Protein AF-A0A389LSQ0-F1 (afdb_monomer)

Structure (mmCIF, N/CA/C/O backbone):
data_AF-A0A389LSQ0-F1
#
_entry.id   AF-A0A389LSQ0-F1
#
loop_
_atom_site.group_PDB
_atom_site.id
_atom_site.type_symbol
_atom_site.label_atom_id
_atom_site.label_alt_id
_atom_site.label_comp_id
_atom_site.label_asym_id
_atom_site.label_entity_id
_atom_site.label_seq_id
_atom_site.pdbx_PDB_ins_code
_atom_site.Cartn_x
_atom_site.Cartn_y
_atom_site.Cartn_z
_atom_site.occupancy
_atom_site.B_iso_or_equiv
_atom_site.auth_seq_id
_atom_site.auth_comp_id
_atom_site.auth_asym_id
_atom_site.auth_atom_id
_atom_site.pdbx_PDB_model_num
ATOM 1 N N . MET A 1 1 ? 32.228 23.807 51.023 1.00 33.72 1 MET A N 1
ATOM 2 C CA . MET A 1 1 ? 32.797 23.305 49.756 1.00 33.72 1 MET A CA 1
ATOM 3 C C . MET A 1 1 ? 31.631 22.980 48.826 1.00 33.72 1 MET A C 1
ATOM 5 O O . MET A 1 1 ? 30.810 22.148 49.188 1.00 33.72 1 MET A O 1
ATOM 9 N N . GLN A 1 2 ? 31.479 23.729 47.725 1.00 37.88 2 GLN A N 1
ATOM 10 C CA . GLN A 1 2 ? 30.520 23.450 46.636 1.00 37.88 2 GLN A CA 1
ATOM 11 C C . GLN A 1 2 ? 30.725 22.005 46.122 1.00 37.88 2 GLN A C 1
ATOM 13 O O . GLN A 1 2 ? 31.817 21.468 46.274 1.00 37.88 2 GLN A O 1
ATOM 18 N N . ILE A 1 3 ? 29.740 21.329 45.519 1.00 24.58 3 ILE A N 1
ATOM 19 C CA . ILE A 1 3 ? 29.579 21.312 44.051 1.00 24.58 3 ILE A CA 1
ATOM 20 C C . ILE A 1 3 ? 28.298 20.528 43.652 1.00 24.58 3 ILE A C 1
ATOM 22 O O . ILE A 1 3 ? 28.075 19.404 44.082 1.00 24.58 3 ILE A O 1
ATOM 26 N N . CYS A 1 4 ? 27.511 21.172 42.777 1.00 23.50 4 CYS A N 1
ATOM 27 C CA . CYS A 1 4 ? 26.591 20.673 41.734 1.00 23.50 4 CYS A CA 1
ATOM 28 C C . CYS A 1 4 ? 25.349 19.808 42.058 1.00 23.50 4 CYS A C 1
ATOM 30 O O . CYS A 1 4 ? 25.384 18.582 42.057 1.00 23.50 4 CYS A O 1
ATOM 32 N N . LYS A 1 5 ? 24.179 20.470 42.056 1.00 27.17 5 LYS A N 1
ATOM 33 C CA . LYS A 1 5 ? 22.909 19.901 41.572 1.00 27.17 5 LYS A CA 1
ATOM 34 C C . LYS A 1 5 ? 22.886 19.976 40.036 1.00 27.17 5 LYS A C 1
ATOM 36 O O . LYS A 1 5 ? 22.750 21.070 39.490 1.00 27.17 5 LYS A O 1
ATOM 41 N N . LYS A 1 6 ? 22.980 18.842 39.333 1.00 25.92 6 LYS A N 1
ATOM 42 C CA . LYS A 1 6 ? 22.608 18.736 37.909 1.00 25.92 6 LYS A CA 1
ATOM 43 C C . LYS A 1 6 ? 21.196 18.157 37.809 1.00 25.92 6 LYS A C 1
ATOM 45 O O . LYS A 1 6 ? 20.955 17.027 38.217 1.00 25.92 6 LYS A O 1
ATOM 50 N N . LYS A 1 7 ? 20.274 18.962 37.273 1.00 27.95 7 LYS A N 1
ATOM 51 C CA . LYS A 1 7 ? 18.949 18.539 36.802 1.00 27.95 7 LYS A CA 1
ATOM 52 C C . LYS A 1 7 ? 19.129 17.515 35.678 1.00 27.95 7 LYS A C 1
ATOM 54 O O . LYS A 1 7 ? 19.775 17.829 34.681 1.00 27.95 7 LYS A O 1
ATOM 59 N N . ILE A 1 8 ? 18.519 16.344 35.819 1.00 23.67 8 ILE A N 1
ATOM 60 C CA . ILE A 1 8 ? 18.243 15.425 34.713 1.00 23.67 8 ILE A CA 1
ATOM 61 C C . ILE A 1 8 ? 16.721 15.371 34.592 1.00 23.67 8 ILE A C 1
ATOM 63 O O . ILE A 1 8 ? 16.033 14.950 35.518 1.00 23.67 8 ILE A O 1
ATOM 67 N N . TYR A 1 9 ? 16.201 15.874 33.474 1.00 24.14 9 TYR A N 1
ATOM 68 C CA . TYR A 1 9 ? 14.801 15.724 33.098 1.00 24.14 9 TYR A CA 1
ATOM 69 C C . TYR A 1 9 ? 14.593 14.289 32.603 1.00 24.14 9 TYR A C 1
ATOM 71 O O . TYR A 1 9 ? 14.977 13.969 31.482 1.00 24.14 9 TYR A O 1
ATOM 79 N N . PHE A 1 10 ? 13.980 13.435 33.422 1.00 23.48 10 PHE A N 1
ATOM 80 C CA . PHE A 1 10 ? 13.300 12.236 32.937 1.00 23.48 10 PHE A CA 1
ATOM 81 C C . PHE A 1 10 ? 11.816 12.575 32.802 1.00 23.48 10 PHE A C 1
ATOM 83 O O . PHE A 1 10 ? 11.125 12.805 33.793 1.00 23.48 10 PHE A O 1
ATOM 90 N N . ARG A 1 11 ? 11.332 12.658 31.561 1.00 27.89 11 ARG A N 1
ATOM 91 C CA . ARG A 1 11 ? 9.905 12.764 31.253 1.00 27.89 11 ARG A CA 1
ATOM 92 C C . ARG A 1 11 ? 9.307 11.370 31.459 1.00 27.89 11 ARG A C 1
ATOM 94 O O . ARG A 1 11 ? 9.306 10.557 30.546 1.00 27.89 11 ARG A O 1
ATOM 101 N N . MET A 1 12 ? 8.917 11.083 32.700 1.00 26.41 12 MET A N 1
ATOM 102 C CA . MET A 1 12 ? 8.222 9.854 33.081 1.00 26.41 12 MET A CA 1
ATOM 103 C C . MET A 1 12 ? 6.843 9.823 32.416 1.00 26.41 12 MET A C 1
ATOM 105 O O . MET A 1 12 ? 6.054 10.753 32.592 1.00 26.41 12 MET A O 1
ATOM 109 N N . SER A 1 13 ? 6.561 8.766 31.652 1.00 32.19 13 SER A N 1
ATOM 110 C CA . SER A 1 13 ? 5.203 8.415 31.239 1.00 32.19 13 SER A CA 1
ATOM 111 C C . SER A 1 13 ? 4.380 8.103 32.494 1.00 32.19 13 SER A C 1
ATOM 113 O O . SER A 1 13 ? 4.819 7.409 33.414 1.00 32.19 13 SER A O 1
ATOM 115 N N . SER A 1 14 ? 3.196 8.698 32.581 1.00 34.75 14 SER A N 1
ATOM 116 C CA . SER A 1 14 ? 2.427 8.872 33.814 1.00 34.75 14 SER A CA 1
ATOM 117 C C . SER A 1 14 ? 1.651 7.632 34.283 1.00 34.75 14 SER A C 1
ATOM 119 O O . SER A 1 14 ? 0.604 7.788 34.906 1.00 34.75 14 SER A O 1
ATOM 121 N N . ILE A 1 15 ? 2.112 6.409 34.000 1.00 37.12 15 ILE A N 1
ATOM 122 C CA . ILE A 1 15 ? 1.333 5.186 34.297 1.00 37.12 15 ILE A CA 1
ATOM 123 C C . ILE A 1 15 ? 1.984 4.294 35.366 1.00 37.12 15 ILE A C 1
ATOM 125 O O . ILE A 1 15 ? 1.279 3.594 36.087 1.00 37.12 15 ILE A O 1
ATOM 129 N N . PHE A 1 16 ? 3.283 4.434 35.653 1.00 32.25 16 PHE A N 1
ATOM 130 C CA . PHE A 1 16 ? 3.886 3.731 36.801 1.00 32.25 16 PHE A CA 1
ATOM 131 C C . PHE A 1 16 ? 3.479 4.295 38.177 1.00 32.25 16 PHE A C 1
ATOM 133 O O . PHE A 1 16 ? 3.740 3.668 39.201 1.00 32.25 16 PHE A O 1
ATOM 140 N N . GLN A 1 17 ? 2.818 5.458 38.228 1.00 28.89 17 GLN A N 1
ATOM 141 C CA . GLN A 1 17 ? 2.427 6.114 39.484 1.00 28.89 17 GLN A CA 1
ATOM 142 C C . GLN A 1 17 ? 1.001 5.808 39.967 1.00 28.89 17 GLN A C 1
ATOM 144 O O . GLN A 1 17 ? 0.657 6.215 41.072 1.00 28.89 17 GLN A O 1
ATOM 149 N N . LYS A 1 18 ? 0.192 5.052 39.212 1.00 31.44 18 LYS A N 1
ATOM 150 C CA . LYS A 1 18 ? -1.142 4.595 39.660 1.00 31.44 18 LYS A CA 1
ATOM 151 C C . LYS A 1 18 ? -1.171 3.149 40.174 1.00 31.44 18 LYS A C 1
ATOM 153 O O . LYS A 1 18 ? -2.238 2.610 40.430 1.00 31.44 18 LYS A O 1
ATOM 158 N N . VAL A 1 19 ? -0.002 2.540 40.384 1.00 32.59 19 VAL A N 1
ATOM 159 C CA . VAL A 1 19 ? 0.138 1.198 40.988 1.00 32.59 19 VAL A CA 1
ATOM 160 C C . VAL A 1 19 ? 0.153 1.250 42.527 1.00 32.59 19 VAL A C 1
ATOM 162 O O . VAL A 1 19 ? 0.162 0.225 43.199 1.00 32.59 19 VAL A O 1
ATOM 165 N N . VAL A 1 20 ? 0.109 2.438 43.133 1.00 28.00 20 VAL A N 1
ATOM 166 C CA . VAL A 1 20 ? 0.084 2.591 44.592 1.00 28.00 20 VAL A CA 1
ATOM 167 C C . VAL A 1 20 ? -1.209 3.301 44.976 1.00 28.00 20 VAL A C 1
ATOM 169 O O . VAL A 1 20 ? -1.526 4.337 44.406 1.00 28.00 20 VAL A O 1
ATOM 172 N N . ILE A 1 21 ? -1.905 2.765 45.982 1.00 28.61 21 ILE A N 1
ATOM 173 C CA . ILE A 1 21 ? -3.195 3.209 46.548 1.00 28.61 21 ILE A CA 1
ATOM 174 C C . ILE A 1 21 ? -4.428 2.503 45.945 1.00 28.61 21 ILE A C 1
ATOM 176 O O . ILE A 1 21 ? -5.360 3.141 45.483 1.00 28.61 21 ILE A O 1
ATOM 180 N N . VAL A 1 22 ? -4.484 1.173 46.060 1.00 28.92 22 VAL A N 1
ATOM 181 C CA . VAL A 1 22 ? -5.610 0.489 46.730 1.00 28.92 22 VAL A CA 1
ATOM 182 C C . VAL A 1 22 ? -4.992 -0.637 47.564 1.00 28.92 22 VAL A C 1
ATOM 184 O O . VAL A 1 22 ? -4.065 -1.310 47.124 1.00 28.92 22 VAL A O 1
ATOM 187 N N . GLY A 1 23 ? -5.399 -0.733 48.827 1.00 25.33 23 GLY A N 1
ATOM 188 C CA . GLY A 1 23 ? -4.668 -1.424 49.883 1.00 25.33 23 GLY A CA 1
ATOM 189 C C . GLY A 1 23 ? -4.414 -2.921 49.678 1.00 25.33 23 GLY A C 1
ATOM 190 O O . GLY A 1 23 ? -5.271 -3.671 49.227 1.00 25.33 23 GLY A O 1
ATOM 191 N N . SER A 1 24 ? -3.250 -3.316 50.198 1.00 28.22 24 SER A N 1
ATOM 192 C CA . SER A 1 24 ? -2.958 -4.607 50.824 1.00 28.22 24 SER A CA 1
ATOM 193 C C . SER A 1 24 ? -2.664 -5.817 49.919 1.00 28.22 24 SER A C 1
ATOM 195 O O . SER A 1 24 ? -3.554 -6.562 49.533 1.00 28.22 24 SER A O 1
ATOM 197 N N . VAL A 1 25 ? -1.355 -6.111 49.836 1.00 26.28 25 VAL A N 1
ATOM 198 C CA . VAL A 1 25 ? -0.761 -7.455 50.031 1.00 26.28 25 VAL A CA 1
ATOM 199 C C . VAL A 1 25 ? -0.596 -8.352 48.776 1.00 26.28 25 VAL A C 1
ATOM 201 O O . VAL A 1 25 ? -1.487 -9.089 48.380 1.00 26.28 25 VAL A O 1
ATOM 204 N N . ILE A 1 26 ? 0.667 -8.357 48.303 1.00 27.48 26 ILE A N 1
ATOM 205 C CA . ILE A 1 26 ? 1.518 -9.489 47.846 1.00 27.48 26 ILE A CA 1
ATOM 206 C C . ILE A 1 26 ? 1.922 -9.580 46.357 1.00 27.48 26 ILE A C 1
ATOM 208 O O . ILE A 1 26 ? 1.175 -9.999 45.486 1.00 27.48 26 ILE A O 1
ATOM 212 N N . LEU A 1 27 ? 3.210 -9.243 46.182 1.00 24.25 27 LEU A N 1
ATOM 213 C CA . LEU A 1 27 ? 4.279 -9.795 45.337 1.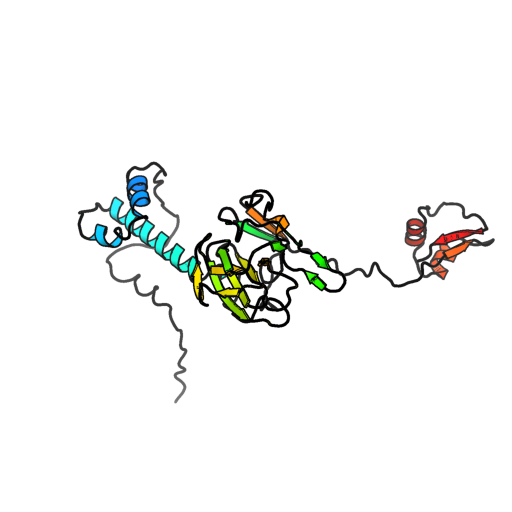00 24.25 27 LEU A CA 1
ATOM 214 C C . LEU A 1 27 ? 4.021 -10.157 43.865 1.00 24.25 27 LEU A C 1
ATOM 216 O O . LEU A 1 27 ? 3.441 -11.182 43.522 1.00 24.25 27 LEU A O 1
ATOM 220 N N . PHE A 1 28 ? 4.753 -9.427 43.019 1.00 30.70 28 PHE A N 1
ATOM 221 C CA . PHE A 1 28 ? 5.433 -9.970 41.846 1.00 30.70 28 PHE A CA 1
ATOM 222 C C . PHE A 1 28 ? 6.255 -11.218 42.217 1.00 30.70 28 PHE A C 1
ATOM 224 O O . PHE A 1 28 ? 7.347 -11.095 42.770 1.00 30.70 28 PHE A O 1
ATOM 231 N N . GLN A 1 29 ? 5.762 -12.404 41.868 1.00 25.78 29 GLN A N 1
ATOM 232 C CA . GLN A 1 29 ? 6.584 -13.541 41.449 1.00 25.78 29 GLN A CA 1
ATOM 233 C C . GLN A 1 29 ? 5.698 -14.618 40.806 1.00 25.78 29 GLN A C 1
ATOM 235 O O . GLN A 1 29 ? 4.803 -15.157 41.443 1.00 25.78 29 GLN A O 1
ATOM 240 N N . SER A 1 30 ? 6.043 -14.974 39.564 1.00 26.08 30 SER A N 1
ATOM 241 C CA . SER A 1 30 ? 5.730 -16.233 38.867 1.00 26.08 30 SER A CA 1
ATOM 242 C C . SER A 1 30 ? 4.269 -16.564 38.501 1.00 26.08 30 SER A C 1
ATOM 244 O O . SER A 1 30 ? 3.394 -16.643 39.348 1.00 26.08 30 SER A O 1
ATOM 246 N N . LEU A 1 31 ? 4.097 -16.911 37.217 1.00 23.83 31 LEU A N 1
ATOM 247 C CA . LEU A 1 31 ? 2.954 -17.590 36.592 1.00 23.83 31 LEU A CA 1
ATOM 248 C C . LEU A 1 31 ? 1.648 -16.791 36.472 1.00 23.83 31 LEU A C 1
ATOM 250 O O . LEU A 1 31 ? 0.871 -16.628 37.404 1.00 23.83 31 LEU A O 1
ATOM 254 N N . VAL A 1 32 ? 1.384 -16.401 35.226 1.00 27.88 32 VAL A N 1
ATOM 255 C CA . VAL A 1 32 ? 0.061 -16.209 34.631 1.00 27.88 32 VAL A CA 1
ATOM 256 C C . VAL A 1 32 ? -0.935 -17.231 35.206 1.00 27.88 32 VAL A C 1
ATOM 258 O O . VAL A 1 32 ? -0.930 -18.395 34.813 1.00 27.88 32 VAL A O 1
ATOM 261 N N . TYR A 1 33 ? -1.797 -16.803 36.129 1.00 27.72 33 TYR A N 1
ATOM 262 C CA . TYR A 1 33 ? -3.049 -17.494 36.434 1.00 27.72 33 TYR A CA 1
ATOM 263 C C . TYR A 1 33 ? -4.156 -16.756 35.686 1.00 27.72 33 TYR A C 1
ATOM 265 O O . TYR A 1 33 ? -4.899 -15.962 36.253 1.00 27.72 33 TYR A O 1
ATOM 273 N N . ILE A 1 34 ? -4.220 -16.990 34.375 1.00 28.12 34 ILE A N 1
ATOM 274 C CA . ILE A 1 34 ? -5.457 -16.793 33.625 1.00 28.12 34 ILE A CA 1
ATOM 275 C C . ILE A 1 34 ? -6.313 -18.001 34.015 1.00 28.12 34 ILE A C 1
ATOM 277 O O . ILE A 1 34 ? -5.965 -19.119 33.615 1.00 28.12 34 ILE A O 1
ATOM 281 N N . PRO A 1 35 ? -7.378 -17.862 34.831 1.00 28.08 35 PRO A N 1
ATOM 282 C CA . PRO A 1 35 ? -8.344 -18.940 34.914 1.00 28.08 35 PRO A CA 1
ATOM 283 C C . PRO A 1 35 ? -8.821 -19.173 33.483 1.00 28.08 35 PRO A C 1
ATOM 285 O O . PRO A 1 35 ? -9.114 -18.227 32.759 1.00 28.08 35 PRO A O 1
ATOM 288 N N . THR A 1 36 ? -8.808 -20.428 33.055 1.00 33.94 36 THR A N 1
ATOM 289 C CA . THR A 1 36 ? -9.242 -20.870 31.730 1.00 33.94 36 THR A CA 1
ATOM 290 C C . THR A 1 36 ? -10.736 -20.582 31.589 1.00 33.94 36 THR A C 1
ATOM 292 O O . THR A 1 36 ? -11.580 -21.456 31.778 1.00 33.94 36 THR A O 1
ATOM 295 N N . ILE A 1 37 ? -11.078 -19.328 31.303 1.00 37.22 37 ILE A N 1
ATOM 296 C CA . ILE A 1 37 ? -12.411 -18.940 30.875 1.00 37.22 37 ILE A CA 1
ATOM 297 C C . ILE A 1 37 ? -12.512 -19.466 29.448 1.00 37.22 37 ILE A C 1
ATOM 299 O O . ILE A 1 37 ? -11.772 -19.060 28.553 1.00 37.22 37 ILE A O 1
ATOM 303 N N . LYS A 1 38 ? -13.344 -20.489 29.262 1.00 32.91 38 LYS A N 1
ATOM 304 C CA . LYS A 1 38 ? -13.580 -21.075 27.942 1.00 32.91 38 LYS A CA 1
ATOM 305 C C . LYS A 1 38 ? -14.207 -19.995 27.060 1.00 32.91 38 LYS A C 1
ATOM 307 O O . LYS A 1 38 ? -15.062 -19.258 27.532 1.00 32.91 38 LYS A O 1
ATOM 312 N N . ALA A 1 39 ? -13.847 -19.952 25.778 1.00 38.16 39 ALA A N 1
ATOM 313 C CA . ALA A 1 39 ? -14.406 -18.995 24.814 1.00 38.16 39 ALA A CA 1
ATOM 314 C C . ALA A 1 39 ? -15.953 -19.006 24.744 1.00 38.16 39 ALA A C 1
ATOM 316 O O . ALA A 1 39 ? -16.551 -18.017 24.345 1.00 38.16 39 ALA A O 1
ATOM 317 N N . ASN A 1 40 ? -16.592 -20.098 25.187 1.00 37.88 40 ASN A N 1
ATOM 318 C CA . ASN A 1 40 ? -18.048 -20.270 25.236 1.00 37.88 40 ASN A CA 1
ATOM 319 C C . ASN A 1 40 ? -18.654 -20.004 26.631 1.00 37.88 40 ASN A C 1
ATOM 321 O O . ASN A 1 40 ? -19.721 -20.532 26.946 1.00 37.88 40 ASN A O 1
ATOM 325 N N . ASP A 1 41 ? -17.958 -19.284 27.513 1.00 42.66 41 ASP A N 1
ATOM 326 C CA . ASP A 1 41 ? -18.542 -18.840 28.779 1.00 42.66 41 ASP A CA 1
ATOM 327 C C . ASP A 1 41 ? -19.610 -17.763 28.488 1.00 42.66 41 ASP A C 1
ATOM 329 O O . ASP A 1 41 ? -19.299 -16.781 27.805 1.00 42.66 41 ASP A O 1
ATOM 333 N N . PRO A 1 42 ? -20.852 -17.906 28.992 1.00 42.94 42 PRO A N 1
ATOM 334 C CA . PRO A 1 42 ? -21.927 -16.938 28.769 1.00 42.94 42 PRO A CA 1
ATOM 335 C C . PRO A 1 42 ? -21.547 -15.498 29.126 1.00 42.94 42 PRO A C 1
ATOM 337 O O . PRO A 1 42 ? -22.102 -14.561 28.557 1.00 42.94 42 PRO A O 1
ATOM 340 N N . VAL A 1 43 ? -20.600 -15.310 30.052 1.00 41.19 43 VAL A N 1
ATOM 341 C CA . VAL A 1 43 ? -20.087 -13.988 30.432 1.00 41.19 43 VAL A CA 1
ATOM 342 C C . VAL A 1 43 ? -19.209 -13.397 29.325 1.00 41.19 43 VAL A C 1
ATOM 344 O O . VAL A 1 43 ? -19.360 -12.225 28.996 1.00 41.19 43 VAL A O 1
ATOM 347 N N . VAL A 1 44 ? -18.349 -14.197 28.687 1.00 41.16 44 VAL A N 1
ATOM 348 C CA . VAL A 1 44 ? -17.524 -13.755 27.545 1.00 41.16 44 VAL A CA 1
ATOM 349 C C . VAL A 1 44 ? -18.410 -13.428 26.346 1.00 41.16 44 VAL A C 1
ATOM 351 O O . VAL A 1 44 ? -18.201 -12.413 25.687 1.00 41.16 44 VAL A O 1
ATOM 354 N N . GLU A 1 45 ? -19.449 -14.226 26.099 1.00 41.66 45 GLU A N 1
ATOM 355 C CA . GLU A 1 45 ? -20.408 -13.990 25.013 1.00 41.66 45 GLU A CA 1
ATOM 356 C C . GLU A 1 45 ? -21.282 -12.742 25.256 1.00 41.66 45 GLU A C 1
ATOM 358 O O . GLU A 1 45 ? -21.650 -12.039 24.314 1.00 41.66 45 GLU A O 1
ATOM 363 N N . GLN A 1 46 ? -21.590 -12.423 26.519 1.00 41.09 46 GLN A N 1
ATOM 364 C CA . GLN A 1 46 ? -22.289 -11.188 26.882 1.00 41.09 46 GLN A CA 1
ATOM 365 C C . GLN A 1 46 ? -21.395 -9.955 26.751 1.00 41.09 46 GLN A C 1
ATOM 367 O O . GLN A 1 46 ? -21.872 -8.939 26.251 1.00 41.09 46 GLN A O 1
ATOM 372 N N . VAL A 1 47 ? -20.119 -10.029 27.142 1.00 40.19 47 VAL A N 1
ATOM 373 C CA . VAL A 1 47 ? -19.215 -8.870 27.066 1.00 40.19 47 VAL A CA 1
ATOM 374 C C . VAL A 1 47 ? -18.712 -8.609 25.639 1.00 40.19 47 VAL A C 1
ATOM 376 O O . VAL A 1 47 ? -18.686 -7.460 25.215 1.00 40.19 47 VAL A O 1
ATOM 379 N N . THR A 1 48 ? -18.444 -9.642 24.836 1.00 40.53 48 THR A N 1
ATOM 380 C CA . THR A 1 48 ? -18.098 -9.483 23.401 1.00 40.53 48 THR A CA 1
ATOM 381 C C . THR A 1 48 ? -19.260 -8.938 22.563 1.00 40.53 48 THR A C 1
ATOM 383 O O . THR A 1 48 ? -19.055 -8.202 21.600 1.00 40.53 48 THR A O 1
ATOM 386 N N . LYS A 1 49 ? -20.517 -9.215 22.944 1.00 39.41 49 LYS A N 1
ATOM 387 C CA . LYS A 1 49 ? -21.690 -8.541 22.353 1.00 39.41 49 LYS A CA 1
ATOM 388 C C . LYS A 1 49 ? -21.764 -7.048 22.689 1.00 39.41 49 LYS A C 1
ATOM 390 O O . LYS A 1 49 ? -22.431 -6.318 21.959 1.00 39.41 49 LYS A O 1
ATOM 395 N N . LEU A 1 50 ? -21.120 -6.610 23.771 1.00 39.50 50 LEU A N 1
ATOM 396 C CA . LEU A 1 50 ? -21.158 -5.235 24.275 1.00 39.50 50 LEU A CA 1
ATOM 397 C C . LEU A 1 50 ? -20.023 -4.352 23.728 1.00 39.50 50 LEU A C 1
ATOM 399 O O . LEU A 1 50 ? -20.163 -3.138 23.782 1.00 39.50 50 LEU A O 1
ATOM 403 N N . GLU A 1 51 ? -18.972 -4.919 23.121 1.00 39.00 51 GLU A N 1
ATOM 404 C CA . GLU A 1 51 ? -17.895 -4.168 22.435 1.00 39.00 51 GLU A CA 1
ATOM 405 C C . GLU A 1 51 ? -18.384 -3.301 21.260 1.00 39.00 51 GLU A C 1
ATOM 407 O O . GLU A 1 51 ? -17.675 -2.403 20.818 1.00 39.00 51 GLU A O 1
ATOM 412 N N . LYS A 1 52 ? -19.596 -3.541 20.741 1.00 39.97 52 LYS A N 1
ATOM 413 C CA . LYS A 1 52 ? -20.151 -2.777 19.610 1.00 39.97 52 LYS A CA 1
ATOM 414 C C . LYS A 1 52 ? -20.897 -1.501 19.996 1.00 39.97 52 LYS A C 1
ATOM 416 O O . LYS A 1 52 ? -21.228 -0.729 19.102 1.00 39.97 52 LYS A O 1
ATOM 421 N N . ASP A 1 53 ? -21.149 -1.275 21.280 1.00 37.06 53 ASP A N 1
ATOM 422 C CA . ASP A 1 53 ? -21.836 -0.085 21.775 1.00 37.06 53 ASP A CA 1
ATOM 423 C C . ASP A 1 53 ? -20.922 0.627 22.786 1.00 37.06 53 ASP A C 1
ATOM 425 O O . ASP A 1 53 ? -20.433 0.001 23.724 1.00 37.06 53 ASP A O 1
ATOM 429 N N . ASP A 1 54 ? -20.788 1.954 22.691 1.00 43.38 54 ASP A N 1
ATOM 430 C CA . ASP A 1 54 ? -20.098 2.855 23.646 1.00 43.38 54 ASP A CA 1
ATOM 431 C C . ASP A 1 54 ? -20.586 2.755 25.123 1.00 43.38 54 ASP A C 1
ATOM 433 O O . ASP A 1 54 ? -20.179 3.521 25.999 1.00 43.38 54 ASP A O 1
ATOM 437 N N . LYS A 1 55 ? -21.462 1.793 25.432 1.00 39.94 55 LYS A N 1
ATOM 438 C CA . LYS A 1 55 ? -22.155 1.560 26.705 1.00 39.94 55 LYS A CA 1
ATOM 439 C C . LYS A 1 55 ? -21.319 0.867 27.777 1.00 39.94 55 LYS A C 1
ATOM 441 O O . LYS A 1 55 ? -21.736 0.866 28.932 1.00 39.94 55 LYS A O 1
ATOM 446 N N . VAL A 1 56 ? -20.153 0.294 27.460 1.00 43.66 56 VAL A N 1
ATOM 447 C CA . VAL A 1 56 ? -19.312 -0.391 28.470 1.00 43.66 56 VAL A CA 1
ATOM 448 C C . VAL A 1 56 ? -18.882 0.573 29.586 1.00 43.66 56 VAL A C 1
ATOM 450 O O . VAL A 1 56 ? -18.880 0.201 30.759 1.00 43.66 56 VAL A O 1
ATOM 453 N N . LYS A 1 57 ? -18.619 1.845 29.249 1.00 43.06 57 LYS A N 1
ATOM 454 C CA . LYS A 1 57 ? -18.290 2.895 30.232 1.00 43.06 57 LYS A CA 1
ATOM 455 C C . LYS A 1 57 ? -19.464 3.233 31.160 1.00 43.06 57 LYS A C 1
ATOM 457 O O . LYS A 1 57 ? -19.241 3.582 32.315 1.00 43.06 57 LYS A O 1
ATOM 462 N N . GLU A 1 58 ? -20.698 3.103 30.678 1.00 39.75 58 GLU A N 1
ATOM 463 C CA . GLU A 1 58 ? -21.925 3.387 31.436 1.00 39.75 58 GLU A CA 1
ATOM 464 C C . GLU A 1 58 ? -22.390 2.165 32.259 1.00 39.75 58 GLU A C 1
ATOM 466 O O . GLU A 1 58 ? -22.966 2.311 33.335 1.00 39.75 58 GLU A O 1
ATOM 471 N N . PHE A 1 59 ? -22.047 0.948 31.821 1.00 45.16 59 PHE A N 1
ATOM 472 C CA . PHE A 1 59 ? -22.386 -0.317 32.487 1.00 45.16 59 PHE A CA 1
ATOM 473 C C . PHE A 1 59 ? -21.781 -0.456 33.897 1.00 45.16 59 PHE A C 1
ATOM 475 O O . PHE A 1 59 ? -22.382 -1.090 34.765 1.00 45.16 59 PHE A O 1
ATOM 482 N N . TYR A 1 60 ? -20.631 0.183 34.153 1.00 46.84 60 TYR A N 1
ATOM 483 C CA . TYR A 1 60 ? -20.005 0.252 35.483 1.00 46.84 60 TYR A CA 1
ATOM 484 C C . TYR A 1 60 ? -20.895 0.920 36.544 1.00 46.84 60 TYR A C 1
ATOM 486 O O . TYR A 1 60 ? -20.668 0.718 37.736 1.00 46.84 60 TYR A O 1
ATOM 494 N N . VAL A 1 61 ? -21.886 1.722 36.136 1.00 44.41 61 VAL A N 1
ATOM 495 C CA . VAL A 1 61 ? -22.658 2.570 37.054 1.00 44.41 61 VAL A CA 1
ATOM 496 C C . VAL A 1 61 ? -23.912 1.864 37.596 1.00 44.41 61 VAL A C 1
ATOM 498 O O . VAL A 1 61 ? -24.369 2.228 38.675 1.00 44.41 61 VAL A O 1
ATOM 501 N N . ASP A 1 62 ? -24.432 0.823 36.929 1.00 45.47 62 ASP A N 1
ATOM 502 C CA . ASP A 1 62 ? -25.823 0.372 37.157 1.00 45.47 62 ASP A CA 1
ATOM 503 C C . ASP A 1 62 ? -25.998 -1.090 37.638 1.00 45.47 62 ASP A C 1
ATOM 505 O O . ASP A 1 62 ? -27.119 -1.546 37.870 1.00 45.47 62 ASP A O 1
ATOM 509 N N . LYS A 1 63 ? -24.917 -1.861 37.849 1.00 53.75 63 LYS A N 1
ATOM 510 C CA . LYS A 1 63 ? -25.016 -3.229 38.406 1.00 53.75 63 LYS A CA 1
ATOM 511 C C . LYS A 1 63 ? -23.990 -3.545 39.491 1.00 53.75 63 LYS A C 1
ATOM 513 O O . LYS A 1 63 ? -22.793 -3.330 39.335 1.00 53.75 63 LYS A O 1
ATOM 518 N N . HIS A 1 64 ? -24.473 -4.188 40.557 1.00 56.69 64 HIS A N 1
ATOM 519 C CA . HIS A 1 64 ? -23.662 -4.862 41.575 1.00 56.69 64 HIS A CA 1
ATOM 520 C C . HIS A 1 64 ? -22.973 -6.107 40.987 1.00 56.69 64 HIS A C 1
ATOM 522 O O . HIS A 1 64 ? -23.402 -7.237 41.219 1.00 56.69 64 HIS A O 1
ATOM 528 N N . LEU A 1 65 ? -21.921 -5.888 40.197 1.00 59.75 65 LEU A N 1
ATOM 529 C CA . LEU A 1 65 ? -21.043 -6.938 39.683 1.00 59.75 65 LEU A CA 1
ATOM 530 C C . LEU A 1 65 ? -20.348 -7.657 40.843 1.00 59.75 65 LEU A C 1
ATOM 532 O O . LEU A 1 65 ? -19.903 -7.039 41.815 1.00 59.75 65 LEU A O 1
ATOM 536 N N . ASN A 1 66 ? -20.238 -8.980 40.747 1.00 65.06 66 ASN A N 1
ATOM 537 C CA . ASN A 1 66 ? -19.471 -9.747 41.721 1.00 65.06 66 ASN A CA 1
ATOM 538 C C . ASN A 1 66 ? -17.959 -9.645 41.436 1.00 65.06 66 ASN A C 1
ATOM 540 O O . ASN A 1 66 ? -17.524 -9.254 40.354 1.00 65.06 66 ASN A O 1
ATOM 544 N N . LYS A 1 67 ? -17.125 -10.041 42.409 1.00 64.06 67 LYS A N 1
ATOM 545 C CA . LYS A 1 67 ? -15.659 -9.909 42.314 1.00 64.06 67 LYS A CA 1
ATOM 546 C C . LYS A 1 67 ? -15.054 -10.597 41.080 1.00 64.06 67 LYS A C 1
ATOM 548 O O . LYS A 1 67 ? -14.033 -10.134 40.589 1.00 64.06 67 LYS A O 1
ATOM 553 N N . LYS A 1 68 ? -15.643 -11.695 40.590 1.00 62.78 68 LYS A N 1
ATOM 554 C CA . LYS A 1 68 ? -15.140 -12.391 39.394 1.00 62.78 68 LYS A CA 1
ATOM 555 C C . LYS A 1 68 ? -15.482 -11.626 38.120 1.00 62.78 68 LYS A C 1
ATOM 557 O O . LYS A 1 68 ? -14.622 -11.494 37.263 1.00 62.78 68 LYS A O 1
ATOM 562 N N . GLU A 1 69 ? -16.703 -11.112 38.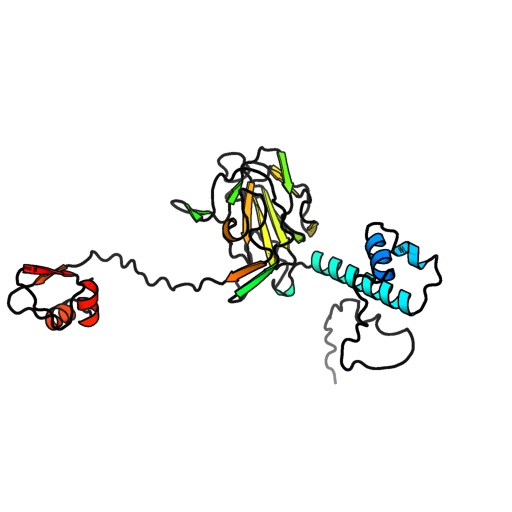019 1.00 64.31 69 GLU A N 1
ATOM 563 C CA . GLU A 1 69 ? -17.143 -10.321 36.866 1.00 64.31 69 GLU A CA 1
ATOM 564 C C . GLU A 1 69 ? -16.350 -9.017 36.755 1.00 64.31 69 GLU A C 1
ATOM 566 O O . GLU A 1 69 ? -15.910 -8.672 35.666 1.00 64.31 69 GLU A O 1
ATOM 571 N N . LEU A 1 70 ? -16.070 -8.354 37.883 1.00 64.88 70 LEU A N 1
ATOM 572 C CA . LEU A 1 70 ? -15.249 -7.141 37.905 1.00 64.88 70 LEU A CA 1
ATOM 573 C C . LEU A 1 70 ? -13.837 -7.386 37.345 1.00 64.88 70 LEU A C 1
ATOM 575 O O . LEU A 1 70 ? -13.358 -6.605 36.535 1.00 64.88 70 LEU A O 1
ATOM 579 N N . ILE A 1 71 ? -13.205 -8.510 37.707 1.00 68.50 71 ILE A N 1
ATOM 580 C CA . ILE A 1 71 ? -11.878 -8.883 37.183 1.00 68.50 71 ILE A CA 1
ATOM 581 C C . ILE A 1 71 ? -11.919 -9.090 35.664 1.00 68.50 71 ILE A C 1
ATOM 583 O O . ILE A 1 71 ? -10.976 -8.712 34.971 1.00 68.50 71 ILE A O 1
ATOM 587 N N . VAL A 1 72 ? -12.988 -9.696 35.139 1.00 71.69 72 VAL A N 1
ATOM 588 C CA . VAL A 1 72 ? -13.140 -9.923 33.693 1.00 71.69 72 VAL A CA 1
ATOM 589 C C . VAL A 1 72 ? -13.297 -8.597 32.956 1.00 71.69 72 VAL A C 1
ATOM 591 O O . VAL A 1 72 ? -12.617 -8.387 31.956 1.00 71.69 72 VAL A O 1
ATOM 594 N N . VAL A 1 73 ? -14.140 -7.695 33.462 1.00 68.31 73 VAL A N 1
ATOM 595 C CA . VAL A 1 73 ? -14.349 -6.379 32.843 1.00 68.31 73 VAL A CA 1
ATOM 596 C C . VAL A 1 73 ? -13.069 -5.541 32.893 1.00 68.31 73 VAL A C 1
ATOM 598 O O . VAL A 1 73 ? -12.673 -5.014 31.859 1.00 68.31 73 VAL A O 1
ATOM 601 N N . ASP A 1 74 ? -12.370 -5.497 34.032 1.00 72.19 74 ASP A N 1
ATOM 602 C CA . ASP A 1 74 ? -11.084 -4.793 34.151 1.00 72.19 74 ASP A CA 1
ATOM 603 C C . ASP A 1 74 ? -10.039 -5.365 33.177 1.00 72.19 74 ASP A C 1
ATOM 605 O O . ASP A 1 74 ? -9.287 -4.618 32.553 1.00 72.19 74 ASP A O 1
ATOM 609 N N . SER A 1 75 ? -10.011 -6.693 33.002 1.00 72.06 75 SER A N 1
ATOM 610 C CA . SER A 1 75 ? -9.100 -7.347 32.053 1.00 72.06 75 SER A CA 1
ATOM 611 C C . SER A 1 75 ? -9.422 -6.975 30.605 1.00 72.06 75 SER A C 1
ATOM 613 O O . SER A 1 75 ? -8.509 -6.749 29.818 1.00 72.06 75 SER A O 1
ATOM 615 N N . LEU A 1 76 ? -10.704 -6.895 30.245 1.00 74.50 76 LEU A N 1
ATOM 616 C CA . LEU A 1 76 ? -11.138 -6.513 28.899 1.00 74.50 76 LEU A CA 1
ATOM 617 C C . LEU A 1 76 ? -10.894 -5.030 28.620 1.00 74.50 76 LEU A C 1
ATOM 619 O O . LEU A 1 76 ? -10.431 -4.689 27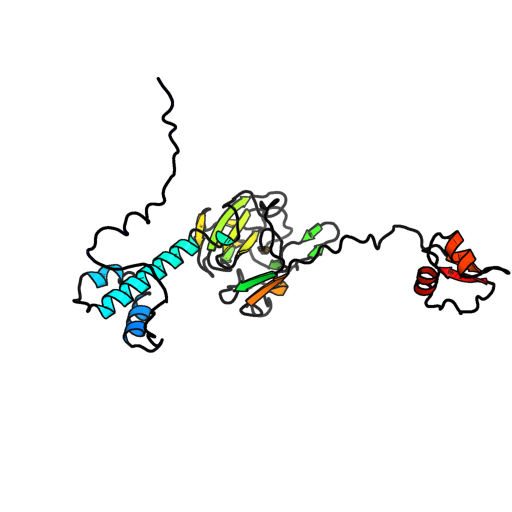.537 1.00 74.50 76 LEU A O 1
ATOM 623 N N . LEU A 1 77 ? -11.118 -4.163 29.609 1.00 76.00 77 LEU A N 1
ATOM 624 C CA . LEU A 1 77 ? -10.779 -2.746 29.509 1.00 76.00 77 LEU A CA 1
ATOM 625 C C . LEU A 1 77 ? -9.273 -2.566 29.282 1.00 76.00 77 LEU A C 1
ATOM 627 O O . LEU A 1 77 ? -8.869 -1.825 28.393 1.00 76.00 77 LEU A O 1
ATOM 631 N N . MET A 1 78 ? -8.450 -3.299 30.036 1.00 73.50 78 MET A N 1
ATOM 632 C CA . MET A 1 78 ? -6.999 -3.274 29.872 1.00 73.50 78 MET A CA 1
ATOM 633 C C . MET A 1 78 ? -6.571 -3.769 28.483 1.00 73.50 78 MET A C 1
ATOM 635 O O . MET A 1 78 ? -5.655 -3.206 27.895 1.00 73.50 78 MET A O 1
ATOM 639 N N . LEU A 1 79 ? -7.229 -4.795 27.935 1.00 77.88 79 LEU A N 1
ATOM 640 C CA . LEU A 1 79 ? -6.958 -5.271 26.574 1.00 77.88 79 LEU A CA 1
ATOM 641 C C . LEU A 1 79 ? -7.343 -4.234 25.510 1.00 77.88 79 LEU A C 1
ATOM 643 O O . LEU A 1 79 ? -6.560 -4.006 24.592 1.00 77.88 79 LEU A O 1
ATOM 647 N N . ALA A 1 80 ? -8.490 -3.569 25.660 1.00 73.50 80 ALA A N 1
ATOM 648 C CA . ALA A 1 80 ? -8.920 -2.512 24.748 1.00 73.50 80 ALA A CA 1
ATOM 649 C C . ALA A 1 80 ? -7.971 -1.299 24.781 1.00 73.50 80 ALA A C 1
ATOM 651 O O . ALA A 1 80 ? -7.612 -0.766 23.734 1.00 73.50 80 ALA A O 1
ATOM 652 N N . GLU A 1 81 ? -7.506 -0.898 25.971 1.00 77.62 81 GLU A N 1
ATOM 653 C CA . GLU A 1 81 ? -6.509 0.172 26.122 1.00 77.62 81 GLU A CA 1
ATOM 654 C C . GLU A 1 81 ? -5.180 -0.180 25.432 1.00 77.62 81 GLU A C 1
ATOM 656 O O . GLU A 1 81 ? -4.572 0.676 24.787 1.00 77.62 81 GLU A O 1
ATOM 661 N N . LEU A 1 82 ? -4.742 -1.441 25.525 1.00 78.62 82 LEU A N 1
ATOM 662 C CA . LEU A 1 82 ? -3.537 -1.917 24.839 1.00 78.62 82 LEU A CA 1
ATOM 663 C C . LEU A 1 82 ? -3.702 -1.906 23.313 1.00 78.62 82 LEU A C 1
ATOM 665 O O . LEU A 1 82 ? -2.775 -1.517 22.605 1.00 78.62 82 LEU A O 1
ATOM 669 N N . GLU A 1 83 ? -4.868 -2.300 22.799 1.00 77.62 83 GLU A N 1
ATOM 670 C CA . GLU A 1 83 ? -5.148 -2.277 21.359 1.00 77.62 83 GLU A CA 1
ATOM 671 C C . GLU A 1 83 ? -5.178 -0.841 20.803 1.00 77.62 83 GLU A C 1
ATOM 673 O O . GLU A 1 83 ? -4.608 -0.566 19.742 1.00 77.62 83 GLU A O 1
ATOM 678 N N . GLU A 1 84 ? -5.776 0.103 21.539 1.00 79.62 84 GLU A N 1
ATOM 679 C CA . GLU A 1 84 ? -5.721 1.528 21.193 1.00 79.62 84 GLU A CA 1
ATOM 680 C C . GLU A 1 84 ? -4.277 2.060 21.176 1.00 79.62 84 GLU A C 1
ATOM 682 O O . GLU A 1 84 ? -3.903 2.812 20.269 1.00 79.62 84 GLU A O 1
ATOM 687 N N . GLU A 1 85 ? -3.441 1.658 22.139 1.00 80.50 85 GLU A N 1
ATOM 688 C CA . GLU A 1 85 ? -2.032 2.059 22.195 1.00 80.50 85 GLU A CA 1
ATOM 689 C C . GLU A 1 85 ? -1.226 1.495 21.012 1.00 80.50 85 GLU A C 1
ATOM 691 O O . GLU A 1 85 ? -0.449 2.234 20.396 1.00 80.50 85 GLU A O 1
ATOM 696 N N . GLU A 1 86 ? -1.445 0.231 20.628 1.00 82.62 86 GLU A N 1
ATOM 697 C CA . GLU A 1 86 ? -0.795 -0.364 19.452 1.00 82.62 86 GLU A CA 1
ATOM 698 C C . GLU A 1 86 ? -1.129 0.393 18.160 1.00 82.62 86 GLU A C 1
ATOM 700 O O . GLU A 1 86 ? -0.247 0.614 17.330 1.00 82.62 86 GLU A O 1
ATOM 705 N N . LEU A 1 87 ? -2.377 0.841 17.994 1.00 82.12 87 LEU A N 1
ATOM 706 C CA . LEU A 1 87 ? -2.787 1.655 16.845 1.00 82.12 87 LEU A CA 1
ATOM 707 C C . LEU A 1 87 ? -2.170 3.057 16.862 1.00 82.12 87 LEU A C 1
ATOM 709 O O . LEU A 1 87 ? -1.918 3.644 15.805 1.00 82.12 87 LEU A O 1
ATOM 713 N N . LEU A 1 88 ? -1.916 3.608 18.050 1.00 83.50 88 LEU A N 1
ATOM 714 C CA . LEU A 1 88 ? -1.291 4.919 18.204 1.00 83.50 88 LEU A CA 1
ATOM 715 C C . LEU A 1 88 ? 0.220 4.878 17.909 1.00 83.50 88 LEU A C 1
ATOM 717 O O . LEU A 1 88 ? 0.779 5.871 17.416 1.00 83.50 88 LEU A O 1
ATOM 721 N N . PHE A 1 89 ? 0.849 3.724 18.159 1.00 84.06 89 PHE A N 1
ATOM 722 C CA . PHE A 1 89 ? 2.277 3.451 17.970 1.00 84.06 89 PHE A CA 1
ATOM 723 C C . PHE A 1 89 ? 2.523 2.156 17.167 1.00 84.06 89 PHE A C 1
ATOM 725 O O . PHE A 1 89 ? 3.170 1.222 17.653 1.00 84.06 89 PHE A O 1
ATOM 732 N N . PRO A 1 90 ? 2.066 2.090 15.901 1.00 85.00 90 PRO A N 1
ATOM 733 C CA . PRO A 1 90 ? 2.081 0.849 15.141 1.00 85.00 90 PRO A CA 1
ATOM 734 C C . PRO A 1 90 ? 3.513 0.380 14.885 1.00 85.00 90 PRO A C 1
ATOM 736 O O . PRO A 1 90 ? 4.339 1.115 14.322 1.00 85.00 90 PRO A O 1
ATOM 739 N N . ALA A 1 91 ? 3.787 -0.866 15.282 1.00 83.50 91 ALA A N 1
ATOM 740 C CA . ALA A 1 91 ? 5.070 -1.546 15.114 1.00 83.50 91 ALA A CA 1
ATOM 741 C C . ALA A 1 91 ? 6.287 -0.778 15.683 1.00 83.50 91 ALA A C 1
ATOM 743 O O . ALA A 1 91 ? 7.399 -0.883 15.157 1.00 83.50 91 ALA A O 1
ATOM 744 N N . ASP A 1 92 ? 6.110 -0.002 16.757 1.00 83.62 92 ASP A N 1
ATOM 745 C CA . ASP A 1 92 ? 7.192 0.778 17.387 1.00 83.62 92 ASP A CA 1
ATOM 746 C C . ASP A 1 92 ? 8.355 -0.100 17.897 1.00 83.62 92 ASP A C 1
ATOM 748 O O . ASP A 1 92 ? 9.514 0.303 17.915 1.00 83.62 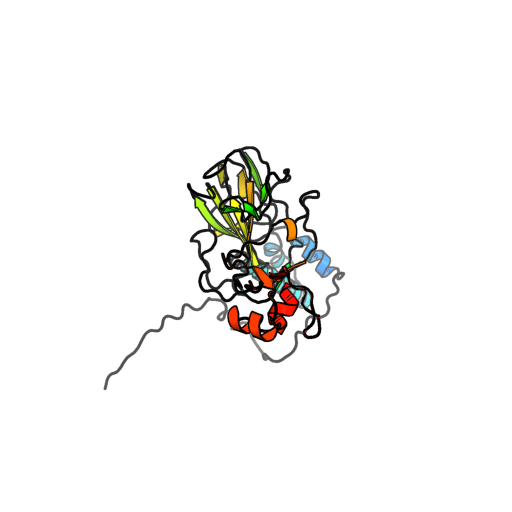92 ASP A O 1
ATOM 752 N N . ASN A 1 93 ? 8.082 -1.370 18.198 1.00 80.94 93 ASN A N 1
ATOM 753 C CA . ASN A 1 93 ? 9.103 -2.371 18.516 1.00 80.94 93 ASN A CA 1
ATOM 754 C C . ASN A 1 93 ? 10.047 -2.709 17.338 1.00 80.94 93 ASN A C 1
ATOM 756 O O . ASN A 1 93 ? 11.165 -3.175 17.563 1.00 80.94 93 ASN A O 1
ATOM 760 N N . ILE A 1 94 ? 9.610 -2.505 16.091 1.00 84.00 94 ILE A N 1
ATOM 761 C CA . ILE A 1 94 ? 10.372 -2.792 14.863 1.00 84.00 94 ILE A CA 1
ATOM 762 C C . ILE A 1 94 ? 10.996 -1.509 14.303 1.00 84.00 94 ILE A C 1
ATOM 764 O O . ILE A 1 94 ? 12.117 -1.518 13.780 1.00 84.00 94 ILE A O 1
ATOM 768 N N . TYR A 1 95 ? 10.271 -0.396 14.390 1.00 81.69 95 TYR A N 1
ATOM 769 C CA . TYR A 1 95 ? 10.686 0.891 13.848 1.00 81.69 95 TYR A CA 1
ATOM 770 C C . TYR A 1 95 ? 11.325 1.751 14.934 1.00 81.69 95 TYR A C 1
ATOM 772 O O . TYR A 1 95 ? 10.684 2.103 15.905 1.00 81.69 95 TYR A O 1
ATOM 780 N N . SER A 1 96 ? 12.575 2.177 14.740 1.00 74.19 96 SER A N 1
ATOM 781 C CA . SER A 1 96 ? 13.309 2.886 15.800 1.00 74.19 96 SER A CA 1
ATOM 782 C C . SER A 1 96 ? 12.699 4.227 16.216 1.00 74.19 96 SER A C 1
ATOM 784 O O . SER A 1 96 ? 12.866 4.630 17.360 1.00 74.19 96 SER A O 1
ATOM 786 N N . HIS A 1 97 ? 12.082 4.952 15.275 1.00 80.12 97 HIS A N 1
ATOM 787 C CA . HIS A 1 97 ? 11.470 6.259 15.509 1.00 80.12 97 HIS A CA 1
ATOM 788 C C . HIS A 1 97 ? 10.321 6.508 14.522 1.00 80.12 97 HIS A C 1
ATOM 790 O O . HIS A 1 97 ? 10.323 6.034 13.375 1.00 80.12 97 HIS A O 1
ATOM 796 N N . TRP A 1 98 ? 9.366 7.338 14.938 1.00 86.50 98 TRP A N 1
ATOM 797 C CA . TRP A 1 98 ? 8.343 7.879 14.053 1.00 86.50 98 TRP A CA 1
ATOM 798 C C . TRP A 1 98 ? 8.933 8.978 13.157 1.00 86.50 98 TRP A C 1
ATOM 800 O O . TRP A 1 98 ? 9.284 10.063 13.618 1.00 86.50 98 TRP A O 1
ATOM 810 N N . GLN A 1 99 ? 9.103 8.677 11.868 1.00 86.00 99 GLN A N 1
ATOM 811 C CA . GLN A 1 99 ? 9.708 9.584 10.891 1.00 86.00 99 GLN A CA 1
ATOM 812 C C . GLN A 1 99 ? 8.752 9.826 9.727 1.00 86.00 99 GLN A C 1
ATOM 814 O O . GLN A 1 99 ? 8.328 8.890 9.051 1.00 86.00 99 GLN A O 1
ATOM 819 N N . THR A 1 100 ? 8.477 11.092 9.433 1.00 89.62 100 THR A N 1
ATOM 820 C CA . THR A 1 100 ? 7.517 11.508 8.396 1.00 89.62 100 THR A CA 1
ATOM 821 C C . THR A 1 100 ? 8.202 11.939 7.087 1.00 89.62 100 THR A C 1
ATOM 823 O O . THR A 1 100 ? 7.557 12.381 6.136 1.00 89.62 100 THR A O 1
ATOM 826 N N . ASN A 1 101 ? 9.528 11.762 6.999 1.00 86.50 101 ASN A N 1
ATOM 827 C CA . ASN A 1 101 ? 10.361 12.190 5.872 1.00 86.50 101 ASN A CA 1
ATOM 828 C C . ASN A 1 101 ? 10.272 11.214 4.688 1.00 86.50 101 ASN A C 1
ATOM 830 O O . ASN A 1 101 ? 11.194 10.447 4.406 1.00 86.50 101 ASN A O 1
ATOM 834 N N . GLY A 1 102 ? 9.151 11.259 3.975 1.00 89.44 102 GLY A N 1
ATOM 835 C CA . GLY A 1 102 ? 8.936 10.489 2.756 1.00 89.44 102 GLY A CA 1
ATOM 836 C C . GLY A 1 102 ? 8.845 8.976 2.967 1.00 89.44 102 GLY A C 1
ATOM 837 O O . GLY A 1 102 ? 8.670 8.473 4.078 1.00 89.44 102 GLY A O 1
ATOM 838 N N . VAL A 1 103 ? 8.932 8.233 1.862 1.00 91.50 103 VAL A N 1
ATOM 839 C CA . VAL A 1 103 ? 8.595 6.800 1.835 1.00 91.50 103 VAL A CA 1
ATOM 840 C C . VAL A 1 103 ? 9.619 5.918 2.558 1.00 91.50 103 VAL A C 1
ATOM 842 O O . VAL A 1 103 ? 9.222 4.989 3.247 1.00 91.50 103 VAL A O 1
ATOM 845 N N . ASN A 1 104 ? 10.923 6.192 2.449 1.00 89.94 104 ASN A N 1
ATOM 846 C CA . ASN A 1 104 ? 11.961 5.367 3.082 1.00 89.94 104 ASN A CA 1
ATOM 847 C C . ASN A 1 104 ? 12.997 6.223 3.831 1.00 89.94 104 ASN A C 1
ATOM 849 O O . ASN A 1 104 ? 14.021 6.580 3.241 1.00 89.94 104 ASN A O 1
ATOM 853 N N . PRO A 1 105 ? 12.761 6.523 5.118 1.00 85.00 105 PRO A N 1
ATOM 854 C CA . PRO A 1 105 ? 13.703 7.291 5.925 1.00 85.00 105 PRO A CA 1
ATOM 855 C C . PRO A 1 105 ? 14.731 6.411 6.685 1.00 85.00 105 PRO A C 1
ATOM 857 O O . PRO A 1 105 ? 15.654 6.926 7.314 1.00 85.00 105 PRO A O 1
ATOM 860 N N . TYR A 1 106 ? 14.648 5.077 6.583 1.00 81.31 106 TYR A N 1
ATOM 861 C CA . TYR A 1 106 ? 15.317 4.113 7.477 1.00 81.31 106 TYR A CA 1
ATOM 862 C C . TYR A 1 106 ? 16.760 3.732 7.102 1.00 81.31 106 TYR A C 1
ATOM 864 O O . TYR A 1 106 ? 17.140 2.562 7.154 1.00 81.31 106 TYR A O 1
ATOM 872 N N . ALA A 1 107 ? 17.606 4.697 6.739 1.00 67.44 107 ALA A N 1
ATOM 873 C CA . ALA A 1 107 ? 18.949 4.423 6.208 1.00 67.44 107 ALA A CA 1
ATOM 874 C C . ALA A 1 107 ? 19.896 3.627 7.145 1.00 67.44 107 ALA A C 1
ATOM 876 O O . ALA A 1 107 ? 20.899 3.102 6.664 1.00 67.44 107 ALA A O 1
ATOM 877 N N . GLN A 1 108 ? 19.602 3.526 8.450 1.00 66.38 108 GLN A N 1
ATOM 878 C CA . GLN A 1 108 ? 20.491 2.937 9.468 1.00 66.38 108 GLN A CA 1
ATOM 879 C C . GLN A 1 108 ? 19.829 1.870 10.366 1.00 66.38 108 GLN A C 1
ATOM 881 O O . GLN A 1 108 ? 20.396 1.503 11.392 1.00 66.38 108 GLN A O 1
ATOM 886 N N . ILE A 1 109 ? 18.640 1.361 10.019 1.00 73.00 109 ILE A N 1
ATOM 887 C CA . ILE A 1 109 ? 17.967 0.331 10.832 1.00 73.00 109 ILE A CA 1
ATOM 888 C C . ILE A 1 109 ? 18.451 -1.068 10.429 1.00 73.00 109 ILE A C 1
ATOM 890 O O . ILE A 1 109 ? 18.504 -1.407 9.243 1.00 73.00 109 ILE A O 1
ATOM 894 N N . SER A 1 110 ? 18.797 -1.893 11.423 1.00 80.19 110 SER A N 1
ATOM 895 C CA . SER A 1 110 ? 19.107 -3.308 11.208 1.00 80.19 110 SER A CA 1
ATOM 896 C C . SER A 1 110 ? 17.830 -4.068 10.862 1.00 80.19 110 SER A C 1
ATOM 898 O O . SER A 1 110 ? 16.921 -4.173 11.678 1.00 80.19 110 SER A O 1
ATOM 900 N N . ILE A 1 111 ? 17.760 -4.592 9.639 1.00 84.19 111 ILE A N 1
ATOM 901 C CA . ILE A 1 111 ? 16.629 -5.404 9.178 1.00 84.19 111 ILE A CA 1
ATOM 902 C C . ILE A 1 111 ? 16.898 -6.868 9.547 1.00 84.19 111 ILE A C 1
ATOM 904 O O . ILE A 1 111 ? 17.972 -7.364 9.155 1.00 84.19 111 ILE A O 1
ATOM 908 N N . PRO A 1 112 ? 15.956 -7.554 10.229 1.00 85.88 112 PRO A N 1
ATOM 909 C CA . PRO A 1 112 ? 16.089 -8.968 10.568 1.00 85.88 112 PRO A CA 1
ATOM 910 C C . PRO A 1 112 ? 16.196 -9.837 9.309 1.00 85.88 112 PRO A C 1
ATOM 912 O O . PRO A 1 112 ? 15.740 -9.456 8.228 1.00 85.88 112 PRO A O 1
ATOM 915 N N . ASP A 1 113 ? 16.817 -11.010 9.439 1.00 87.25 113 ASP A N 1
ATOM 916 C CA . ASP A 1 113 ? 16.985 -11.937 8.312 1.00 87.25 113 ASP A CA 1
ATOM 917 C C . ASP A 1 113 ? 15.649 -12.530 7.851 1.00 87.25 113 ASP A C 1
ATOM 919 O O . ASP A 1 113 ? 15.437 -12.718 6.651 1.00 87.25 113 ASP A O 1
ATOM 923 N N . SER A 1 114 ? 14.731 -12.752 8.788 1.00 89.25 114 SER A N 1
ATOM 924 C CA . SER A 1 114 ? 13.346 -13.106 8.507 1.00 89.25 114 SER A CA 1
ATOM 925 C C . SER A 1 114 ? 12.396 -12.461 9.508 1.00 89.25 114 SER A C 1
ATOM 927 O O . SER A 1 114 ? 12.757 -12.291 10.672 1.00 89.25 114 SER A O 1
ATOM 929 N N . PHE A 1 115 ? 11.182 -12.146 9.072 1.00 89.94 115 PHE A N 1
ATOM 930 C CA . PHE A 1 115 ? 10.115 -11.633 9.927 1.00 89.94 115 PHE A CA 1
ATOM 931 C C . PHE A 1 115 ? 8.765 -12.151 9.421 1.00 89.94 115 PHE A C 1
ATOM 933 O O . PHE A 1 115 ? 8.500 -12.069 8.222 1.00 89.94 115 PHE A O 1
ATOM 940 N N . ASN A 1 116 ? 7.945 -12.721 10.306 1.00 91.94 116 ASN A N 1
ATOM 941 C CA . ASN A 1 116 ? 6.603 -13.171 9.944 1.00 91.94 116 ASN A CA 1
ATOM 942 C C . ASN A 1 116 ? 5.606 -12.027 10.141 1.00 91.94 116 ASN A C 1
ATOM 944 O O . ASN A 1 116 ? 5.608 -11.388 11.190 1.00 91.94 116 ASN A O 1
ATOM 948 N N . ILE A 1 117 ? 4.792 -11.776 9.126 1.00 93.50 117 ILE A N 1
ATOM 949 C CA . ILE A 1 117 ? 3.850 -10.667 9.045 1.00 93.50 117 ILE A CA 1
ATOM 950 C C . ILE A 1 117 ? 2.458 -11.270 8.926 1.00 93.50 117 ILE A C 1
ATOM 952 O O . ILE A 1 117 ? 2.174 -11.967 7.952 1.00 93.50 117 ILE A O 1
ATOM 956 N N . ASP A 1 118 ? 1.598 -10.975 9.893 1.00 93.56 118 ASP A N 1
ATOM 957 C CA . ASP A 1 118 ? 0.177 -11.295 9.800 1.00 93.56 118 ASP A CA 1
ATOM 958 C C . ASP A 1 118 ? -0.498 -10.352 8.796 1.00 93.56 118 ASP A C 1
ATOM 960 O O . ASP A 1 118 ? -0.416 -9.125 8.906 1.00 93.56 118 ASP A O 1
ATOM 964 N N . VAL A 1 119 ? -1.125 -10.933 7.782 1.00 95.44 119 VAL A N 1
ATOM 965 C CA . VAL A 1 119 ? -1.847 -10.237 6.713 1.00 95.44 119 VAL A CA 1
ATOM 966 C C . VAL A 1 119 ? -3.297 -10.720 6.597 1.00 95.44 119 VAL A C 1
ATOM 968 O O . VAL A 1 119 ? -3.970 -10.383 5.625 1.00 95.44 119 VAL A O 1
ATOM 971 N N . SER A 1 120 ? -3.800 -11.474 7.579 1.00 93.50 120 SER A N 1
ATOM 972 C CA . SER A 1 120 ? -5.174 -12.002 7.608 1.00 93.50 120 SER A CA 1
ATOM 973 C C . SER A 1 120 ? -6.253 -10.914 7.553 1.00 93.50 120 SER A C 1
ATOM 975 O O . SER A 1 120 ? -7.331 -11.128 7.006 1.00 93.50 120 SER A O 1
ATOM 977 N N . THR A 1 121 ? -5.950 -9.720 8.064 1.00 94.88 121 THR A N 1
ATOM 978 C CA . THR A 1 121 ? -6.845 -8.552 8.080 1.00 94.88 121 THR A CA 1
ATOM 979 C C . THR A 1 121 ? -6.744 -7.683 6.822 1.00 94.88 121 THR A C 1
ATOM 981 O O . THR A 1 121 ? -7.244 -6.558 6.804 1.00 94.88 121 THR A O 1
ATOM 984 N N . PHE A 1 122 ? -6.081 -8.173 5.769 1.00 97.44 122 PHE A N 1
ATOM 985 C CA . PHE A 1 122 ? -5.896 -7.427 4.530 1.00 97.44 122 PHE A CA 1
ATOM 986 C C . PHE A 1 122 ? -7.232 -7.072 3.872 1.00 97.44 122 PHE A C 1
ATOM 988 O O . PHE A 1 122 ? -8.074 -7.933 3.617 1.00 97.44 122 PHE A O 1
ATOM 995 N N . VAL A 1 123 ? -7.365 -5.802 3.501 1.00 98.19 123 VAL A N 1
ATOM 996 C CA . VAL A 1 123 ? -8.442 -5.290 2.656 1.00 98.19 123 VAL A CA 1
ATOM 997 C C . VAL A 1 123 ? -7.845 -4.729 1.372 1.00 98.19 123 VAL A C 1
ATOM 999 O O . VAL A 1 123 ? -6.852 -4.003 1.386 1.00 98.19 123 VAL A O 1
ATOM 1002 N N . MET A 1 124 ? -8.458 -5.038 0.231 1.00 98.06 124 MET A N 1
ATOM 1003 C CA . MET A 1 124 ? -8.010 -4.498 -1.046 1.00 98.06 124 MET A CA 1
ATOM 1004 C C . MET A 1 124 ? -8.248 -2.975 -1.107 1.00 98.06 124 MET A C 1
ATOM 1006 O O . MET A 1 124 ? -9.390 -2.538 -0.973 1.00 98.06 124 MET A O 1
ATOM 1010 N N . PRO A 1 125 ? -7.221 -2.142 -1.383 1.00 98.00 125 PRO A N 1
ATOM 1011 C CA . PRO A 1 125 ? -7.384 -0.684 -1.447 1.00 98.00 125 PRO A CA 1
ATOM 1012 C C . PRO A 1 125 ? -8.371 -0.195 -2.508 1.00 98.00 125 PRO A C 1
ATOM 1014 O O . PRO A 1 125 ? -8.944 0.884 -2.366 1.00 98.00 125 PRO A O 1
ATOM 1017 N N . PHE A 1 126 ? -8.493 -0.951 -3.604 1.00 98.38 126 PHE A N 1
ATOM 1018 C CA . PHE A 1 126 ? -9.442 -0.719 -4.687 1.00 98.38 126 PHE A CA 1
ATOM 1019 C C . PHE A 1 126 ? -9.565 -1.968 -5.575 1.00 98.38 126 PHE A C 1
ATOM 1021 O O . PHE A 1 126 ? -8.553 -2.515 -6.020 1.00 98.38 126 PHE A O 1
ATOM 1028 N N . GLU A 1 127 ? -10.788 -2.380 -5.900 1.00 97.31 127 GLU A N 1
ATOM 1029 C CA . GLU A 1 127 ? -11.078 -3.541 -6.756 1.00 97.31 127 GLU A CA 1
ATOM 1030 C C . GLU A 1 127 ? -10.959 -3.195 -8.251 1.00 97.31 127 GLU A C 1
ATOM 1032 O O . GLU A 1 127 ? -11.928 -3.132 -9.007 1.00 97.31 127 GLU A O 1
ATOM 1037 N N . GLY A 1 128 ? -9.732 -2.919 -8.690 1.00 94.69 128 GLY A N 1
ATOM 1038 C CA . GLY A 1 128 ? -9.421 -2.555 -10.071 1.00 94.69 128 GLY A CA 1
ATOM 1039 C C . GLY A 1 128 ? -8.482 -3.545 -10.748 1.00 94.69 128 GLY A C 1
ATOM 1040 O O . GLY A 1 128 ? -7.700 -4.247 -10.108 1.00 94.69 128 GLY A O 1
ATOM 1041 N N . ARG A 1 129 ? -8.481 -3.554 -12.086 1.00 96.88 129 ARG A N 1
ATOM 1042 C CA . ARG A 1 129 ? -7.510 -4.360 -12.843 1.00 96.88 129 ARG A CA 1
ATOM 1043 C C . ARG A 1 129 ? -6.084 -3.855 -12.621 1.00 96.88 129 ARG A C 1
ATOM 1045 O O . ARG A 1 129 ? -5.828 -2.649 -12.684 1.00 96.88 129 ARG A O 1
ATOM 1052 N N . VAL A 1 130 ? -5.131 -4.771 -12.492 1.00 97.69 130 VAL A N 1
ATOM 1053 C CA . VAL A 1 130 ? -3.705 -4.429 -12.504 1.00 97.69 130 VAL A CA 1
ATOM 1054 C C . VAL A 1 130 ? -3.297 -3.973 -13.907 1.00 97.69 130 VAL A C 1
ATOM 1056 O O . VAL A 1 130 ? -3.553 -4.645 -14.903 1.00 97.69 130 VAL A O 1
ATOM 1059 N N . THR A 1 131 ? -2.655 -2.810 -13.995 1.00 96.44 131 THR A N 1
ATOM 1060 C CA . THR A 1 131 ? -2.152 -2.227 -15.253 1.00 96.44 131 THR A CA 1
ATOM 1061 C C . THR A 1 131 ? -0.635 -2.313 -15.377 1.00 96.44 131 THR A C 1
ATOM 1063 O O . THR A 1 131 ? -0.116 -2.389 -16.490 1.00 96.44 131 THR A O 1
ATOM 1066 N N . SER A 1 132 ? 0.088 -2.355 -14.256 1.00 96.12 132 SER A N 1
ATOM 1067 C CA . SER A 1 132 ? 1.519 -2.654 -14.239 1.00 96.12 132 SER A CA 1
ATOM 1068 C C . SER A 1 132 ? 1.924 -3.337 -12.945 1.00 96.12 132 SER A C 1
ATOM 1070 O O . SER A 1 132 ? 1.559 -2.906 -11.862 1.00 96.12 132 SER A O 1
ATOM 1072 N N . HIS A 1 133 ? 2.805 -4.323 -13.062 1.00 96.00 133 HIS A N 1
ATOM 1073 C CA . HIS A 1 133 ? 3.375 -5.035 -11.924 1.00 96.00 133 HIS A CA 1
ATOM 1074 C C . HIS A 1 133 ? 4.611 -4.328 -11.356 1.00 96.00 133 HIS A C 1
ATOM 1076 O O . HIS A 1 133 ? 5.223 -3.473 -12.015 1.00 96.00 133 HIS A O 1
ATOM 1082 N N . PHE A 1 134 ? 4.989 -4.727 -10.145 1.00 96.94 134 PHE A N 1
ATOM 1083 C CA . PHE A 1 134 ? 6.290 -4.469 -9.536 1.00 96.94 134 PHE A CA 1
ATOM 1084 C C . PHE A 1 134 ? 7.429 -5.016 -10.399 1.00 96.94 134 PHE A C 1
ATOM 1086 O O . PHE A 1 134 ? 7.303 -6.074 -11.016 1.00 96.94 134 PHE A O 1
ATOM 1093 N N . GLY A 1 135 ? 8.572 -4.328 -10.411 1.00 94.25 135 GLY A N 1
ATOM 1094 C CA . GLY A 1 135 ? 9.780 -4.849 -11.045 1.00 94.25 135 GLY A CA 1
ATOM 1095 C C . GLY A 1 135 ? 10.550 -3.851 -11.909 1.00 94.25 135 GLY A C 1
ATOM 1096 O O . GLY A 1 135 ? 10.188 -2.675 -12.033 1.00 94.25 135 GLY A O 1
ATOM 1097 N N . PRO A 1 136 ? 11.664 -4.299 -12.512 1.00 90.62 136 PRO A N 1
ATOM 1098 C CA . PRO A 1 136 ? 12.508 -3.447 -13.332 1.00 90.62 136 PRO A CA 1
ATOM 1099 C C . PRO A 1 136 ? 11.785 -3.042 -14.620 1.00 90.62 136 PRO A C 1
ATOM 1101 O O . PRO A 1 136 ? 11.424 -3.873 -15.449 1.00 90.62 136 PRO A O 1
ATOM 1104 N N . ARG A 1 137 ? 11.640 -1.734 -14.831 1.00 84.75 137 ARG A N 1
ATOM 1105 C CA . ARG A 1 137 ? 11.332 -1.142 -16.138 1.00 84.75 137 ARG A CA 1
ATOM 1106 C C . ARG A 1 137 ? 12.641 -0.668 -16.769 1.00 84.75 137 ARG A C 1
ATOM 1108 O O . ARG A 1 137 ? 13.590 -0.361 -16.053 1.00 84.75 137 ARG A O 1
ATOM 1115 N N . ARG A 1 138 ? 12.676 -0.534 -18.102 1.00 85.06 138 ARG A N 1
ATOM 1116 C CA . ARG A 1 138 ? 13.857 -0.159 -18.923 1.00 85.06 138 ARG A CA 1
ATOM 1117 C C . ARG A 1 138 ? 15.001 0.562 -18.189 1.00 85.06 138 ARG A C 1
ATOM 1119 O O . ARG A 1 138 ? 16.126 0.088 -18.221 1.00 85.06 138 ARG A O 1
ATOM 1126 N N . LYS A 1 139 ? 14.729 1.721 -17.579 1.00 86.00 139 LYS A N 1
ATOM 1127 C CA . LYS A 1 139 ? 15.736 2.537 -16.872 1.00 86.00 139 LYS A CA 1
ATOM 1128 C C . LYS A 1 139 ? 15.448 2.738 -15.378 1.00 86.00 139 LYS A C 1
ATOM 1130 O O . LYS A 1 139 ? 16.177 3.478 -14.729 1.00 86.00 139 LYS A O 1
ATOM 1135 N N . ARG A 1 140 ? 14.363 2.174 -14.836 1.00 86.44 140 ARG A N 1
ATOM 1136 C CA . ARG A 1 140 ? 13.901 2.475 -13.473 1.00 86.44 140 ARG A CA 1
ATOM 1137 C C . ARG A 1 140 ? 13.176 1.287 -12.859 1.00 86.44 140 ARG A C 1
ATOM 1139 O O . ARG A 1 140 ? 12.341 0.673 -13.510 1.00 86.44 140 ARG A O 1
ATOM 1146 N N . MET A 1 141 ? 13.428 1.039 -11.582 1.00 91.81 141 MET A N 1
ATOM 1147 C CA . MET A 1 141 ? 12.648 0.094 -10.792 1.00 91.81 141 MET A CA 1
ATOM 1148 C C . MET A 1 141 ? 11.249 0.648 -10.486 1.00 91.81 141 MET A C 1
ATOM 1150 O O . MET A 1 141 ? 11.110 1.806 -10.080 1.00 91.81 141 MET A O 1
ATOM 1154 N N . HIS A 1 142 ? 10.224 -0.175 -10.688 1.00 95.12 142 HIS A N 1
ATOM 1155 C CA . HIS A 1 142 ? 8.869 0.057 -10.212 1.00 95.12 142 HIS A CA 1
ATOM 1156 C C . HIS A 1 142 ? 8.692 -0.659 -8.871 1.00 95.12 142 HIS A C 1
ATOM 1158 O O . HIS A 1 142 ? 8.843 -1.877 -8.814 1.00 95.12 142 HIS A O 1
ATOM 1164 N N . TYR A 1 143 ? 8.452 0.099 -7.801 1.00 96.06 143 TYR A N 1
ATOM 1165 C CA . TYR A 1 143 ? 8.465 -0.405 -6.424 1.00 96.06 143 TYR A CA 1
ATOM 1166 C C . TYR A 1 143 ? 7.082 -0.821 -5.898 1.00 96.06 143 TYR A C 1
ATOM 1168 O O . TYR A 1 143 ? 6.992 -1.272 -4.760 1.00 96.06 143 TYR A O 1
ATOM 1176 N N . GLY A 1 144 ? 6.055 -0.760 -6.747 1.00 96.06 144 GLY A N 1
ATOM 1177 C CA . GLY A 1 144 ? 4.681 -1.139 -6.431 1.00 96.06 144 GLY A CA 1
ATOM 1178 C C . GLY A 1 144 ? 3.956 -1.784 -7.600 1.00 96.06 144 GLY A C 1
ATOM 1179 O O . GLY A 1 144 ? 4.562 -2.111 -8.621 1.00 96.06 144 GLY A O 1
ATOM 1180 N N . THR A 1 145 ? 2.647 -1.917 -7.454 1.00 98.00 145 THR A N 1
ATOM 1181 C CA . THR A 1 145 ? 1.711 -2.373 -8.479 1.00 98.00 145 THR A CA 1
ATOM 1182 C C . THR A 1 145 ? 0.740 -1.240 -8.802 1.00 98.00 145 THR A C 1
ATOM 1184 O O . THR A 1 145 ? 0.208 -0.592 -7.904 1.00 98.00 145 THR A O 1
ATOM 1187 N N . ASP A 1 146 ? 0.514 -1.000 -10.092 1.00 98.25 146 ASP A N 1
ATOM 1188 C CA . ASP A 1 146 ? -0.396 0.036 -10.577 1.00 98.25 146 ASP A CA 1
ATOM 1189 C C . ASP A 1 146 ? -1.780 -0.578 -10.822 1.00 98.25 146 ASP A C 1
ATOM 1191 O O . ASP A 1 146 ? -1.932 -1.445 -11.690 1.00 98.25 146 ASP A O 1
ATOM 1195 N N . ILE A 1 147 ? -2.792 -0.105 -10.100 1.00 98.44 147 ILE A N 1
ATOM 1196 C CA . ILE A 1 147 ? -4.184 -0.566 -10.178 1.00 98.44 147 ILE A CA 1
ATOM 1197 C C . ILE A 1 147 ? -5.004 0.481 -10.927 1.00 98.44 147 ILE A C 1
ATOM 1199 O O . ILE A 1 147 ? -4.899 1.681 -10.666 1.00 98.44 147 ILE A O 1
ATOM 1203 N N . LYS A 1 148 ? -5.814 0.055 -11.897 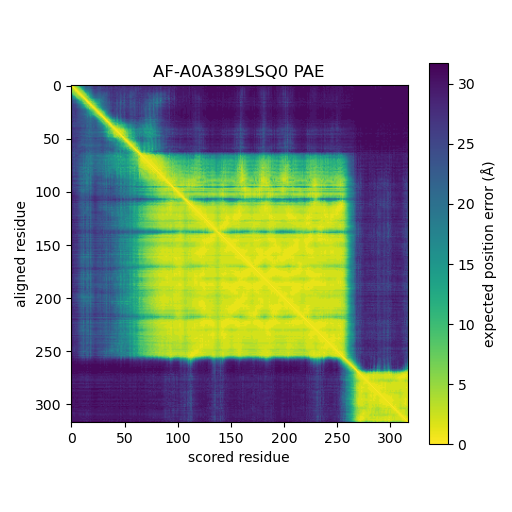1.00 98.25 148 LYS A N 1
ATOM 1204 C CA . LYS A 1 148 ? -6.644 0.981 -12.667 1.00 98.25 148 LYS A CA 1
ATOM 1205 C C . LYS A 1 148 ? -7.711 1.593 -11.763 1.00 98.25 148 LYS A C 1
ATOM 1207 O O . LYS A 1 148 ? -8.528 0.860 -11.227 1.00 98.25 148 LYS A O 1
ATOM 1212 N N . VAL A 1 149 ? -7.744 2.922 -11.717 1.00 97.94 149 VAL A N 1
ATOM 1213 C CA . VAL A 1 149 ? -8.810 3.711 -11.083 1.00 97.94 149 VAL A CA 1
ATOM 1214 C C . VAL A 1 149 ? -9.253 4.829 -12.028 1.00 97.94 149 VAL A C 1
ATOM 1216 O O . VAL A 1 149 ? -8.575 5.133 -13.028 1.00 97.94 149 VAL A O 1
ATOM 1219 N N . GLN A 1 150 ? -10.397 5.425 -11.728 1.00 98.00 150 GLN A N 1
ATOM 1220 C CA . GLN A 1 150 ? -10.819 6.725 -12.221 1.00 98.00 150 GLN A CA 1
ATOM 1221 C C . GLN A 1 150 ? -10.443 7.810 -11.209 1.00 98.00 150 GLN A C 1
ATOM 1223 O O . GLN A 1 150 ? -10.218 7.565 -10.023 1.00 98.00 150 GLN A O 1
ATOM 1228 N N . THR A 1 151 ? -10.320 9.042 -11.694 1.00 98.12 151 THR A N 1
ATOM 1229 C CA . THR A 1 151 ? -10.041 10.168 -10.804 1.00 98.12 151 THR A CA 1
ATOM 1230 C C . THR A 1 151 ? -11.269 10.442 -9.945 1.00 98.12 151 THR A C 1
ATOM 1232 O O . THR A 1 151 ? -12.339 10.683 -10.492 1.00 98.12 151 THR A O 1
ATOM 1235 N N . GLY A 1 152 ? -11.098 10.417 -8.623 1.00 98.06 152 GLY A N 1
ATOM 1236 C CA . GLY A 1 152 ? -12.182 10.566 -7.652 1.00 98.06 152 GLY A CA 1
ATOM 1237 C C . GLY A 1 152 ? -12.663 9.255 -7.024 1.00 98.06 152 GLY A C 1
ATOM 1238 O O . GLY A 1 152 ? -13.400 9.320 -6.048 1.00 98.06 152 GLY A O 1
ATOM 1239 N N . ASP A 1 153 ? -12.226 8.090 -7.517 1.00 98.56 153 ASP A N 1
ATOM 1240 C CA . ASP A 1 153 ? -12.573 6.800 -6.905 1.00 98.56 153 ASP A CA 1
ATOM 1241 C C . ASP A 1 153 ? -12.061 6.725 -5.463 1.00 98.56 153 ASP A C 1
ATOM 1243 O O . ASP A 1 153 ? -10.940 7.142 -5.174 1.00 98.56 153 ASP A O 1
ATOM 1247 N N . THR A 1 154 ? -12.853 6.181 -4.545 1.00 98.62 154 THR A N 1
ATOM 1248 C CA . THR A 1 154 ? -12.452 6.060 -3.141 1.00 98.62 154 THR A CA 1
ATOM 1249 C C . THR A 1 154 ? -11.372 4.993 -2.968 1.00 98.62 154 THR A C 1
ATOM 1251 O O . THR A 1 154 ? -11.543 3.858 -3.403 1.00 98.62 154 THR A O 1
ATOM 1254 N N . ILE A 1 155 ? -10.265 5.358 -2.316 1.00 98.81 155 ILE A N 1
ATOM 1255 C CA . ILE A 1 155 ? -9.163 4.452 -1.977 1.00 98.81 155 ILE A CA 1
ATOM 1256 C C . ILE A 1 155 ? -9.226 4.124 -0.491 1.00 98.81 155 ILE A C 1
ATOM 1258 O O . ILE A 1 155 ? -9.345 5.034 0.337 1.00 98.81 155 ILE A O 1
ATOM 1262 N N . LEU A 1 156 ? -9.121 2.837 -0.171 1.00 98.81 156 LEU A N 1
ATOM 1263 C CA . LEU A 1 156 ? -9.241 2.309 1.184 1.00 98.81 156 LEU A CA 1
ATOM 1264 C C . LEU A 1 156 ? -7.874 1.985 1.801 1.00 98.81 156 LEU A C 1
ATOM 1266 O O . LEU A 1 156 ? -6.912 1.684 1.089 1.00 98.81 156 LEU A O 1
ATOM 1270 N N . ALA A 1 157 ? -7.795 2.021 3.132 1.00 98.69 157 ALA A N 1
ATOM 1271 C CA . ALA A 1 157 ? -6.652 1.510 3.879 1.00 98.69 157 ALA A CA 1
ATOM 1272 C C . ALA A 1 157 ? -6.590 -0.022 3.800 1.00 98.69 157 ALA A C 1
ATOM 1274 O O . ALA A 1 157 ? -7.584 -0.705 4.039 1.00 98.69 157 ALA A O 1
ATOM 1275 N N . ALA A 1 158 ? -5.409 -0.563 3.499 1.00 98.44 158 ALA A N 1
ATOM 1276 C CA . ALA A 1 158 ? -5.213 -2.003 3.352 1.00 98.44 158 ALA A CA 1
ATOM 1277 C C . ALA A 1 158 ? -5.218 -2.776 4.677 1.00 98.44 158 ALA A C 1
ATOM 1279 O O . ALA A 1 158 ? -5.526 -3.961 4.697 1.00 98.44 158 ALA A O 1
ATOM 1280 N N . PHE A 1 159 ? -4.836 -2.110 5.764 1.00 98.19 159 PHE A N 1
ATOM 1281 C CA . PHE A 1 159 ? -4.754 -2.658 7.112 1.00 98.19 159 PHE A CA 1
ATOM 1282 C C . PHE A 1 159 ? -5.010 -1.540 8.121 1.00 98.19 159 PHE A C 1
ATOM 1284 O O . PHE A 1 159 ? -4.820 -0.359 7.804 1.00 98.19 159 PHE A O 1
ATOM 1291 N N . ASP A 1 160 ? -5.332 -1.931 9.348 1.00 97.12 160 ASP A N 1
ATOM 1292 C CA . ASP A 1 160 ? -5.303 -1.058 10.515 1.00 97.12 160 ASP A CA 1
ATOM 1293 C C . ASP A 1 160 ? -3.926 -0.405 10.677 1.00 97.12 160 ASP A C 1
ATOM 1295 O O . ASP A 1 160 ? -2.882 -1.025 10.439 1.00 97.12 160 ASP A O 1
ATOM 1299 N N . GLY A 1 161 ? -3.898 0.865 11.062 1.00 96.50 161 GLY A N 1
ATOM 1300 C CA . GLY A 1 161 ? -2.642 1.555 11.308 1.00 96.50 161 GLY A CA 1
ATOM 1301 C C . GLY A 1 161 ? -2.795 3.056 11.448 1.00 96.50 161 GLY A C 1
ATOM 1302 O O . GLY A 1 161 ? -3.874 3.571 11.717 1.00 96.50 161 GLY A O 1
ATOM 1303 N N . LYS A 1 162 ? -1.692 3.772 11.238 1.00 97.38 162 LYS A N 1
ATOM 1304 C CA . LYS A 1 162 ? -1.626 5.224 11.402 1.00 97.38 162 LYS A CA 1
ATOM 1305 C C . LYS A 1 162 ? -0.937 5.890 10.218 1.00 97.38 162 LYS A C 1
ATOM 1307 O O . LYS A 1 162 ? 0.055 5.380 9.682 1.00 97.38 162 LYS A O 1
ATOM 1312 N N . VAL A 1 163 ? -1.451 7.044 9.802 1.00 98.25 163 VAL A N 1
ATOM 1313 C CA . VAL A 1 163 ? -0.916 7.826 8.682 1.00 98.25 163 VAL A CA 1
ATOM 1314 C C . VAL A 1 163 ? 0.427 8.437 9.078 1.00 98.25 163 VAL A C 1
ATOM 1316 O O . VAL A 1 163 ? 0.498 9.421 9.812 1.00 98.25 163 VAL A O 1
ATOM 1319 N N . ARG A 1 164 ? 1.517 7.876 8.553 1.00 96.62 164 ARG A N 1
ATOM 1320 C CA . ARG A 1 164 ? 2.884 8.364 8.779 1.00 96.62 164 ARG A CA 1
ATOM 1321 C C . ARG A 1 164 ? 3.248 9.528 7.873 1.00 96.62 164 ARG A C 1
ATOM 1323 O O . ARG A 1 164 ? 3.980 10.428 8.274 1.00 96.62 164 ARG A O 1
ATOM 1330 N N . VAL A 1 165 ? 2.803 9.492 6.621 1.00 97.38 165 VAL A N 1
ATOM 1331 C CA . VAL A 1 165 ? 3.129 10.534 5.642 1.00 97.38 165 VAL A CA 1
ATOM 1332 C C . VAL A 1 165 ? 1.887 10.901 4.864 1.00 97.38 165 VAL A C 1
ATOM 1334 O O . VAL A 1 165 ? 1.260 10.035 4.268 1.00 97.38 165 VAL A O 1
ATOM 1337 N N . LYS A 1 166 ? 1.615 12.200 4.798 1.00 97.94 166 LYS A N 1
ATOM 1338 C CA . LYS A 1 166 ? 0.741 12.842 3.822 1.00 97.94 166 LYS A CA 1
ATOM 1339 C C . LYS A 1 166 ? 1.553 13.922 3.133 1.00 97.94 166 LYS A C 1
ATOM 1341 O O . LYS A 1 166 ? 1.995 14.876 3.772 1.00 97.94 166 LYS A O 1
ATOM 1346 N N . SER A 1 167 ? 1.846 13.744 1.850 1.00 97.69 167 SER A N 1
ATOM 1347 C CA . SER A 1 167 ? 2.755 14.656 1.154 1.00 97.69 167 SER A CA 1
ATOM 1348 C C . SER A 1 167 ? 2.544 14.663 -0.357 1.00 97.69 167 SER A C 1
ATOM 1350 O O . SER A 1 167 ? 1.779 13.872 -0.908 1.00 97.69 167 SER A O 1
ATOM 1352 N N . PHE A 1 168 ? 3.245 15.578 -1.027 1.00 97.38 168 PHE A N 1
ATOM 1353 C CA . PHE A 1 168 ? 3.247 15.719 -2.474 1.00 97.38 168 PHE A CA 1
ATOM 1354 C C . PHE A 1 168 ? 4.668 15.614 -3.041 1.00 97.38 168 PHE A C 1
ATOM 1356 O O . PHE A 1 168 ? 5.549 16.401 -2.696 1.00 97.38 168 PHE A O 1
ATOM 1363 N N . ASP A 1 169 ? 4.880 14.679 -3.966 1.00 96.44 169 ASP A N 1
ATOM 1364 C CA . ASP A 1 169 ? 6.110 14.527 -4.744 1.00 96.44 169 ASP A CA 1
ATOM 1365 C C . ASP A 1 169 ? 5.838 14.705 -6.242 1.00 96.44 169 ASP A C 1
ATOM 1367 O O . ASP A 1 169 ? 5.411 13.791 -6.951 1.00 96.44 169 ASP A O 1
ATOM 1371 N N . ARG A 1 170 ? 6.179 15.884 -6.768 1.00 94.12 170 ARG A N 1
ATOM 1372 C CA . ARG A 1 170 ? 5.999 16.215 -8.189 1.00 94.12 170 ARG A CA 1
ATOM 1373 C C . ARG A 1 170 ? 6.735 15.264 -9.144 1.00 94.12 170 ARG A C 1
ATOM 1375 O O . ARG A 1 170 ? 6.303 15.109 -10.284 1.00 94.12 170 ARG A O 1
ATOM 1382 N N . ARG A 1 171 ? 7.874 14.687 -8.742 1.00 92.88 171 ARG A N 1
ATOM 1383 C CA . ARG A 1 171 ? 8.760 13.909 -9.634 1.00 92.88 171 ARG A CA 1
ATOM 1384 C C . ARG A 1 171 ? 8.540 12.400 -9.543 1.00 92.88 171 ARG A C 1
ATOM 1386 O O . ARG A 1 171 ? 9.014 11.676 -10.426 1.00 92.88 171 ARG A O 1
ATOM 1393 N N . GLY A 1 172 ? 7.829 11.950 -8.519 1.00 94.81 172 GLY A N 1
ATOM 1394 C CA . GLY A 1 172 ? 7.467 10.561 -8.278 1.00 94.81 172 GLY A CA 1
ATOM 1395 C C . GLY A 1 172 ? 5.979 10.433 -7.992 1.00 94.81 172 GLY A C 1
ATOM 1396 O O . GLY A 1 172 ? 5.176 10.487 -8.924 1.00 94.81 172 GLY A O 1
ATOM 1397 N N . TYR A 1 173 ? 5.630 10.248 -6.721 1.00 97.12 173 TYR A N 1
ATOM 1398 C CA . TYR A 1 173 ? 4.329 9.722 -6.296 1.00 97.12 173 TYR A CA 1
ATOM 1399 C C . TYR A 1 173 ? 3.138 10.679 -6.442 1.00 97.12 173 TYR A C 1
ATOM 1401 O O . TYR A 1 173 ? 2.010 10.249 -6.257 1.00 97.12 173 TYR A O 1
ATOM 1409 N N . GLY A 1 174 ? 3.326 11.956 -6.771 1.00 98.00 174 GLY A N 1
ATOM 1410 C CA . GLY A 1 174 ? 2.228 12.927 -6.726 1.00 98.00 174 GLY A CA 1
ATOM 1411 C C . GLY A 1 174 ? 1.738 13.118 -5.298 1.00 98.00 174 GLY A C 1
ATOM 1412 O O . GLY A 1 174 ? 2.560 13.150 -4.390 1.00 98.00 174 GLY A O 1
ATOM 1413 N N . ASN A 1 175 ? 0.429 13.250 -5.092 1.00 98.50 175 ASN A N 1
ATOM 1414 C CA . ASN A 1 175 ? -0.139 13.161 -3.748 1.00 98.50 175 ASN A CA 1
ATOM 1415 C C . ASN A 1 175 ? -0.039 11.711 -3.286 1.00 98.50 175 ASN A C 1
ATOM 1417 O O . ASN A 1 175 ? -0.491 10.808 -3.999 1.00 98.50 175 ASN A O 1
ATOM 1421 N N . TYR A 1 176 ? 0.543 11.495 -2.111 1.00 98.62 176 TYR A N 1
ATOM 1422 C CA . TYR A 1 176 ? 0.691 10.154 -1.579 1.00 98.62 176 TYR A CA 1
ATOM 1423 C C . TYR A 1 176 ? 0.520 10.078 -0.073 1.00 98.62 176 TYR A C 1
ATOM 1425 O O . TYR A 1 176 ? 0.823 11.026 0.662 1.00 98.62 176 TYR A O 1
ATOM 1433 N N . LEU A 1 177 ? 0.049 8.909 0.348 1.00 98.69 177 LEU A N 1
ATOM 1434 C CA . LEU A 1 177 ? -0.026 8.501 1.738 1.00 98.69 177 LEU A CA 1
ATOM 1435 C C . LEU A 1 177 ? 0.961 7.371 2.006 1.00 98.69 177 LEU A C 1
ATOM 1437 O O . LEU A 1 177 ? 1.167 6.507 1.152 1.00 98.69 177 LEU A O 1
ATOM 1441 N N . VAL A 1 178 ? 1.541 7.372 3.202 1.00 98.50 178 VAL A N 1
ATOM 1442 C CA . VAL A 1 178 ? 2.205 6.199 3.770 1.00 98.50 178 VAL A CA 1
ATOM 1443 C C . VAL A 1 178 ? 1.549 5.879 5.099 1.00 98.50 178 VAL A C 1
ATOM 1445 O O . VAL A 1 178 ? 1.558 6.720 5.998 1.00 98.50 178 VAL A O 1
ATOM 1448 N N . LEU A 1 179 ? 0.993 4.680 5.215 1.00 98.38 179 LEU A N 1
ATOM 1449 C CA . LEU A 1 179 ? 0.410 4.166 6.450 1.00 98.38 179 LEU A CA 1
ATOM 1450 C C . LEU A 1 179 ? 1.382 3.155 7.051 1.00 98.38 179 LEU A C 1
ATOM 1452 O O . LEU A 1 179 ? 1.952 2.348 6.317 1.00 98.38 179 LEU A O 1
ATOM 1456 N N . ARG A 1 180 ? 1.579 3.213 8.369 1.00 97.56 180 ARG A N 1
ATOM 1457 C CA . ARG A 1 180 ? 2.317 2.198 9.128 1.00 97.56 180 ARG A CA 1
ATOM 1458 C C . ARG A 1 180 ? 1.325 1.359 9.925 1.00 97.56 180 ARG A C 1
ATOM 1460 O O . ARG A 1 180 ? 0.427 1.924 10.543 1.00 97.56 180 ARG A O 1
ATOM 1467 N N . HIS A 1 181 ? 1.510 0.046 9.904 1.00 96.88 181 HIS A N 1
ATOM 1468 C CA . HIS A 1 181 ? 0.572 -0.936 10.441 1.00 96.88 181 HIS A CA 1
ATOM 1469 C C . HIS A 1 181 ? 1.176 -1.729 11.602 1.00 96.88 181 HIS A C 1
ATOM 1471 O O . HIS A 1 181 ? 2.400 -1.877 11.688 1.00 96.88 181 HIS A O 1
ATOM 1477 N N . ASN A 1 182 ? 0.322 -2.283 12.466 1.00 92.06 182 ASN A N 1
ATOM 1478 C CA . ASN A 1 182 ? 0.741 -3.036 13.657 1.00 92.06 182 ASN A CA 1
ATOM 1479 C C . ASN A 1 182 ? 1.521 -4.309 13.287 1.00 92.06 182 ASN A C 1
ATOM 1481 O O . ASN A 1 182 ? 2.461 -4.690 13.978 1.00 92.06 182 ASN A O 1
ATOM 1485 N N . ASN A 1 183 ? 1.213 -4.912 12.132 1.00 91.38 183 ASN A N 1
ATOM 1486 C CA . ASN A 1 183 ? 1.909 -6.089 11.598 1.00 91.38 183 ASN A CA 1
ATOM 1487 C C . ASN A 1 183 ? 3.338 -5.806 11.083 1.00 91.38 183 ASN A C 1
ATOM 1489 O O . ASN A 1 183 ? 4.014 -6.706 10.584 1.00 91.38 183 ASN A O 1
ATOM 1493 N N . GLY A 1 184 ? 3.813 -4.560 11.171 1.00 92.12 184 GLY A N 1
ATOM 1494 C CA . GLY A 1 184 ? 5.154 -4.160 10.756 1.00 92.12 184 GLY A CA 1
ATOM 1495 C C . GLY A 1 184 ? 5.268 -3.722 9.298 1.00 92.12 184 GLY A C 1
ATOM 1496 O O . GLY A 1 184 ? 6.335 -3.240 8.904 1.00 92.12 184 GLY A O 1
ATOM 1497 N N . LEU A 1 185 ? 4.211 -3.831 8.491 1.00 96.69 185 LEU A N 1
ATOM 1498 C CA . LEU A 1 185 ? 4.207 -3.296 7.131 1.00 96.69 185 LEU A CA 1
ATOM 1499 C C . LEU A 1 185 ? 3.999 -1.781 7.112 1.00 96.69 185 LEU A C 1
ATOM 1501 O O . LEU A 1 185 ? 3.344 -1.184 7.965 1.00 96.69 185 LEU A O 1
ATOM 1505 N N . GLU A 1 186 ? 4.515 -1.168 6.055 1.00 97.88 186 GLU A N 1
ATOM 1506 C CA . GLU A 1 186 ? 4.054 0.122 5.570 1.00 97.88 186 GLU A CA 1
ATOM 1507 C C . GLU A 1 186 ? 3.417 -0.049 4.196 1.00 97.88 186 GLU A C 1
ATOM 1509 O O . GLU A 1 186 ? 3.968 -0.739 3.332 1.00 97.88 186 GLU A O 1
ATOM 1514 N N . THR A 1 187 ? 2.283 0.609 3.976 1.00 98.62 187 THR A N 1
ATOM 1515 C CA . THR A 1 187 ? 1.651 0.693 2.658 1.00 98.62 187 THR A CA 1
ATOM 1516 C C . THR A 1 187 ? 1.771 2.092 2.089 1.00 98.62 187 THR A C 1
ATOM 1518 O O . THR A 1 187 ? 1.688 3.082 2.817 1.00 98.62 187 THR A O 1
ATOM 1521 N N . VAL A 1 188 ? 1.990 2.181 0.778 1.00 98.75 188 VAL A N 1
ATOM 1522 C CA . VAL A 1 188 ? 2.093 3.458 0.060 1.00 98.75 188 VAL A CA 1
ATOM 1523 C C . VAL A 1 188 ? 0.972 3.554 -0.960 1.00 98.75 188 VAL A C 1
ATOM 1525 O O . VAL A 1 188 ? 0.781 2.632 -1.749 1.00 98.75 188 VAL A O 1
ATOM 1528 N N . TYR A 1 189 ? 0.280 4.692 -0.972 1.00 98.75 189 TYR A N 1
ATOM 1529 C CA . TYR A 1 189 ? -0.817 5.001 -1.890 1.00 98.75 189 TYR A CA 1
ATOM 1530 C C . TYR A 1 189 ? -0.432 6.243 -2.681 1.00 98.75 189 TYR A C 1
ATOM 1532 O O . TYR A 1 189 ? -0.467 7.348 -2.147 1.00 98.75 189 TYR A O 1
ATOM 1540 N N . GLY A 1 190 ? -0.000 6.065 -3.925 1.00 98.50 190 GLY A N 1
ATOM 1541 C CA . GLY A 1 190 ? 0.476 7.134 -4.797 1.00 98.50 190 GLY A CA 1
ATOM 1542 C C . GLY A 1 190 ? -0.525 7.552 -5.871 1.00 98.50 190 GLY A C 1
ATOM 1543 O O . GLY A 1 190 ? -1.487 6.851 -6.182 1.00 98.50 190 GLY A O 1
ATOM 1544 N N . HIS A 1 191 ? -0.224 8.694 -6.483 1.00 98.62 191 HIS A N 1
ATOM 1545 C CA . HIS A 1 191 ? -0.950 9.348 -7.572 1.00 98.62 191 HIS A CA 1
ATOM 1546 C C . HIS A 1 191 ? -2.368 9.803 -7.217 1.00 98.62 191 HIS A C 1
ATOM 1548 O O . HIS A 1 191 ? -3.175 10.049 -8.114 1.00 98.62 191 HIS A O 1
ATOM 1554 N N . LEU A 1 192 ? -2.656 9.993 -5.928 1.00 98.75 192 LEU A N 1
ATOM 1555 C CA . LEU A 1 192 ? -3.972 10.396 -5.440 1.00 98.75 192 LEU A CA 1
ATOM 1556 C C . LEU A 1 192 ? -4.391 11.764 -6.007 1.00 98.75 192 LEU A C 1
ATOM 1558 O O . LEU A 1 192 ? -3.557 12.623 -6.308 1.00 98.75 192 LEU A O 1
ATOM 1562 N N . SER A 1 193 ? -5.690 11.999 -6.161 1.00 98.56 193 SER A N 1
ATOM 1563 C CA . SER A 1 193 ? -6.229 13.323 -6.507 1.00 98.56 193 SER A CA 1
ATOM 1564 C C . SER A 1 193 ? -6.486 14.184 -5.271 1.00 98.56 193 SER A C 1
ATOM 1566 O O . SER A 1 193 ? -6.314 15.399 -5.340 1.00 98.56 193 SER A O 1
ATOM 1568 N N . GLY A 1 194 ? -6.794 13.557 -4.135 1.00 98.12 194 GLY A N 1
ATOM 1569 C CA . GLY A 1 194 ? -7.027 14.217 -2.855 1.00 98.12 194 GLY A CA 1
ATOM 1570 C C . GLY A 1 194 ? -6.861 13.263 -1.673 1.00 98.12 194 GLY A C 1
ATOM 1571 O O . GLY A 1 194 ? -6.760 12.046 -1.849 1.00 98.12 194 GLY A O 1
ATOM 1572 N N . PHE A 1 195 ? -6.826 13.840 -0.475 1.00 98.62 195 PHE A N 1
ATOM 1573 C CA . PHE A 1 195 ? -6.713 13.126 0.796 1.00 98.62 195 PHE A CA 1
ATOM 1574 C C . PHE A 1 195 ? -8.038 13.220 1.550 1.00 98.62 195 PHE A C 1
ATOM 1576 O O . PHE A 1 195 ? -8.645 14.289 1.552 1.00 98.62 195 PHE A O 1
ATOM 1583 N N . ILE A 1 196 ? -8.457 12.127 2.185 1.00 98.56 196 ILE A N 1
ATOM 1584 C CA . ILE A 1 196 ? -9.607 12.106 3.105 1.00 98.56 196 ILE A CA 1
ATOM 1585 C C . ILE A 1 196 ? -9.120 12.196 4.556 1.00 98.56 196 ILE A C 1
ATOM 1587 O O . ILE A 1 196 ? -9.791 12.802 5.379 1.00 98.56 196 ILE A O 1
ATOM 1591 N N . VAL A 1 197 ? -7.929 11.656 4.828 1.00 98.25 197 VAL A N 1
ATOM 1592 C CA . VAL A 1 197 ? -7.310 11.623 6.160 1.00 98.25 197 VAL A CA 1
ATOM 1593 C C . VAL A 1 197 ? -6.151 12.612 6.294 1.00 98.25 197 VAL A C 1
ATOM 1595 O O . VAL A 1 197 ? -5.600 13.114 5.297 1.00 98.25 197 VAL A O 1
ATOM 1598 N N . ASP A 1 198 ? -5.764 12.888 7.535 1.00 97.81 198 ASP A N 1
ATOM 1599 C CA . ASP A 1 198 ? -4.627 13.727 7.910 1.00 97.81 198 ASP A CA 1
ATOM 1600 C C . ASP A 1 198 ? -3.424 12.924 8.431 1.00 97.81 198 ASP A C 1
ATOM 1602 O O . ASP A 1 198 ? -3.504 11.737 8.737 1.00 97.81 198 ASP A O 1
ATOM 1606 N N . SER A 1 199 ? -2.252 13.569 8.477 1.00 95.50 199 SER A N 1
ATOM 1607 C CA . SER A 1 199 ? -1.071 12.978 9.122 1.00 95.50 199 SER A CA 1
ATOM 1608 C C . SER A 1 199 ? -1.360 12.690 10.594 1.00 95.50 199 SER A C 1
ATOM 1610 O O . SER A 1 199 ? -2.022 13.487 11.250 1.00 95.50 199 SER A O 1
ATOM 1612 N N . GLU A 1 200 ? -0.785 11.610 11.122 1.00 94.56 200 GLU A N 1
ATOM 1613 C CA . GLU A 1 200 ? -1.002 11.103 12.485 1.00 94.56 200 GLU A CA 1
ATOM 1614 C C . GLU A 1 200 ? -2.398 10.528 12.765 1.00 94.56 200 GLU A C 1
ATOM 1616 O O . GLU A 1 200 ? -2.643 10.070 13.879 1.00 94.56 200 GLU A O 1
ATOM 1621 N N . GLU A 1 201 ? -3.299 10.500 11.787 1.00 96.88 201 GLU A N 1
ATOM 1622 C CA . GLU A 1 201 ? -4.619 9.902 11.966 1.00 96.88 201 GLU A CA 1
ATOM 1623 C C . GLU A 1 201 ? -4.530 8.370 12.021 1.00 96.88 201 GLU A C 1
ATOM 1625 O O . GLU A 1 201 ? -3.802 7.751 11.237 1.00 96.88 201 GLU A O 1
ATOM 1630 N N . VAL A 1 202 ? -5.259 7.760 12.959 1.00 96.56 202 VAL A N 1
ATOM 1631 C CA . VAL A 1 202 ? -5.439 6.305 13.044 1.00 96.56 202 VAL A CA 1
ATOM 1632 C C . VAL A 1 202 ? -6.558 5.899 12.091 1.00 96.56 202 VAL A C 1
ATOM 1634 O O . VAL A 1 202 ? -7.609 6.532 12.054 1.00 96.56 202 VAL A O 1
ATOM 1637 N N . VAL A 1 203 ? -6.329 4.839 11.325 1.00 96.69 203 VAL A N 1
ATOM 1638 C CA . VAL A 1 203 ? -7.258 4.332 10.318 1.00 96.69 203 VAL A CA 1
ATOM 1639 C C . VAL A 1 203 ? -7.463 2.833 10.478 1.00 96.69 203 VAL A C 1
ATOM 1641 O O . VAL A 1 203 ? -6.543 2.102 10.851 1.00 96.69 203 VAL A O 1
ATOM 1644 N N . LYS A 1 204 ? -8.672 2.372 10.165 1.00 96.62 204 LYS A N 1
ATOM 1645 C CA . LYS A 1 204 ? -9.030 0.950 10.135 1.00 96.62 204 LYS A CA 1
ATOM 1646 C C . LYS A 1 204 ? -8.947 0.377 8.723 1.00 96.62 204 LYS A C 1
ATOM 1648 O O . LYS A 1 204 ? -9.117 1.101 7.741 1.00 96.62 204 LYS A O 1
ATOM 1653 N N . ALA A 1 205 ? -8.692 -0.921 8.604 1.00 97.12 205 ALA A N 1
ATOM 1654 C CA . ALA A 1 205 ? -8.724 -1.626 7.331 1.00 97.12 205 ALA A CA 1
ATOM 1655 C C . ALA A 1 205 ? -10.087 -1.411 6.649 1.00 97.12 205 ALA A C 1
ATOM 1657 O O . ALA A 1 205 ? -11.139 -1.493 7.282 1.00 97.12 205 ALA A O 1
ATOM 1658 N N . GLY A 1 206 ? -10.075 -1.073 5.360 1.00 98.00 206 GLY A N 1
ATOM 1659 C CA . GLY A 1 206 ? -11.283 -0.717 4.612 1.00 98.00 206 GLY A CA 1
ATOM 1660 C C . GLY A 1 206 ? -11.793 0.713 4.830 1.00 98.00 206 GLY A C 1
ATOM 1661 O O . GLY A 1 206 ? -12.745 1.113 4.162 1.00 98.00 206 GLY A O 1
ATOM 1662 N N . GLN A 1 207 ? -11.170 1.520 5.694 1.00 98.44 207 GLN A N 1
ATOM 1663 C CA . GLN A 1 207 ? -11.532 2.930 5.852 1.00 98.44 207 GLN A CA 1
ATOM 1664 C C . GLN A 1 207 ? -11.117 3.745 4.612 1.00 98.44 207 GLN A C 1
ATOM 1666 O O . GLN A 1 207 ? -9.984 3.600 4.144 1.00 98.44 207 GLN A O 1
ATOM 1671 N N . PRO A 1 208 ? -11.976 4.640 4.090 1.00 98.75 208 PRO A N 1
ATOM 1672 C CA . PRO A 1 208 ? -11.598 5.615 3.068 1.00 98.75 208 PRO A CA 1
ATOM 1673 C C . PRO A 1 208 ? -10.460 6.537 3.524 1.00 98.75 208 PRO A C 1
ATOM 1675 O O . PRO A 1 208 ? -10.582 7.222 4.535 1.00 98.75 208 PRO A O 1
ATOM 1678 N N . ILE A 1 209 ? -9.376 6.606 2.748 1.00 98.75 209 ILE A N 1
ATOM 1679 C CA . ILE A 1 209 ? -8.187 7.419 3.076 1.00 98.75 209 ILE A CA 1
ATOM 1680 C C . ILE A 1 209 ? -7.846 8.473 2.021 1.00 98.75 209 ILE A C 1
ATOM 1682 O O . ILE A 1 209 ? -7.204 9.488 2.305 1.00 98.75 209 ILE A O 1
ATOM 1686 N N . GLY A 1 210 ? -8.293 8.286 0.787 1.00 98.50 210 GLY A N 1
ATOM 1687 C CA . GLY A 1 210 ? -7.982 9.206 -0.294 1.00 98.50 210 GLY A CA 1
ATOM 1688 C C . GLY A 1 210 ? -8.793 8.927 -1.540 1.00 98.50 210 GLY A C 1
ATOM 1689 O O . GLY A 1 210 ? -9.654 8.051 -1.564 1.00 98.50 210 GLY A O 1
ATOM 1690 N N . LEU A 1 211 ? -8.492 9.692 -2.582 1.00 98.75 211 LEU A N 1
ATOM 1691 C CA . LEU A 1 211 ? -9.170 9.595 -3.866 1.00 98.75 211 LEU A CA 1
ATOM 1692 C C . LEU A 1 211 ? -8.176 9.228 -4.966 1.00 98.75 211 LEU A C 1
ATOM 1694 O O . LEU A 1 211 ? -7.101 9.825 -5.066 1.00 98.75 211 LEU A O 1
ATOM 1698 N N . GLY A 1 212 ? -8.548 8.285 -5.827 1.00 98.25 212 GLY A N 1
ATOM 1699 C CA . GLY A 1 212 ? -7.804 7.880 -7.010 1.00 98.25 212 GLY A CA 1
ATOM 1700 C C . GLY A 1 212 ? -7.541 9.074 -7.920 1.00 98.25 212 GLY A C 1
ATOM 1701 O O . GLY A 1 212 ? -8.311 10.039 -7.953 1.00 98.25 212 GLY A O 1
ATOM 1702 N N . GLY A 1 213 ? -6.422 9.067 -8.640 1.00 98.00 213 GLY A N 1
ATOM 1703 C CA . GLY A 1 213 ? -5.998 10.250 -9.379 1.00 98.00 213 GLY A CA 1
ATOM 1704 C C . GLY A 1 213 ? -4.969 9.980 -10.461 1.00 98.00 213 GLY A C 1
ATOM 1705 O O . GLY A 1 213 ? -4.876 8.879 -11.003 1.00 98.00 213 GLY A O 1
ATOM 1706 N N . ASN A 1 214 ? -4.262 11.045 -10.835 1.00 98.06 214 ASN A N 1
ATOM 1707 C CA . ASN A 1 214 ? -3.239 11.066 -11.878 1.00 98.06 214 ASN A CA 1
ATOM 1708 C C . ASN A 1 214 ? -2.161 12.127 -11.573 1.00 98.06 214 ASN A C 1
ATOM 1710 O O . ASN A 1 214 ? -1.681 12.819 -12.470 1.00 98.06 214 ASN A O 1
ATOM 1714 N N . THR A 1 215 ? -1.842 12.343 -10.295 1.00 98.25 215 THR A N 1
ATOM 1715 C CA . THR A 1 215 ? -0.916 13.411 -9.882 1.00 98.25 215 THR A CA 1
ATOM 1716 C C . THR A 1 215 ? 0.547 12.961 -9.921 1.00 98.25 215 THR A C 1
ATOM 1718 O O . THR A 1 215 ? 0.859 11.772 -9.923 1.00 98.25 215 THR A O 1
ATOM 1721 N N . GLY A 1 216 ? 1.478 13.920 -9.942 1.00 96.69 216 GLY A N 1
ATOM 1722 C CA . GLY A 1 216 ? 2.915 13.633 -9.989 1.00 96.69 216 GLY A CA 1
ATOM 1723 C C . GLY A 1 216 ? 3.343 13.020 -11.318 1.00 96.69 216 GLY A C 1
ATOM 1724 O O . GLY A 1 216 ? 2.950 13.484 -12.388 1.00 96.69 216 GLY A O 1
ATOM 1725 N N . ARG A 1 217 ? 4.182 11.983 -11.263 1.00 94.44 217 ARG A N 1
ATOM 1726 C CA . ARG A 1 217 ? 4.712 11.330 -12.461 1.00 94.44 217 ARG A CA 1
ATOM 1727 C C . ARG A 1 217 ? 3.856 10.131 -12.862 1.00 94.44 217 ARG A C 1
ATOM 1729 O O . ARG A 1 217 ? 4.261 8.986 -12.684 1.00 94.44 217 ARG A O 1
ATOM 1736 N N . SER A 1 218 ? 2.721 10.416 -13.485 1.00 92.00 218 SER A N 1
ATOM 1737 C CA . SER A 1 218 ? 1.793 9.415 -14.008 1.00 92.00 218 SER A CA 1
ATOM 1738 C C . SER A 1 218 ? 1.465 9.669 -15.488 1.00 92.00 218 SER A C 1
ATOM 1740 O O . SER A 1 218 ? 1.594 10.786 -15.981 1.00 92.00 218 SER A O 1
ATOM 1742 N N . THR A 1 219 ? 1.089 8.615 -16.219 1.00 91.38 219 THR A N 1
ATOM 1743 C CA . THR A 1 219 ? 0.695 8.694 -17.647 1.00 91.38 219 THR A CA 1
ATOM 1744 C C . THR A 1 219 ? -0.814 8.586 -17.868 1.00 91.38 219 THR A C 1
ATOM 1746 O O . THR A 1 219 ? -1.292 8.810 -18.974 1.00 91.38 219 THR A O 1
ATOM 1749 N N . GLY A 1 220 ? -1.573 8.272 -16.823 1.00 95.81 220 GLY A N 1
ATOM 1750 C CA . GLY A 1 220 ? -3.024 8.136 -16.856 1.00 95.81 220 GLY A CA 1
ATOM 1751 C C . GLY A 1 220 ? -3.542 7.735 -15.481 1.00 95.81 220 GLY A C 1
ATOM 1752 O O . GLY A 1 220 ? -2.762 7.296 -14.645 1.00 95.81 220 GLY A O 1
ATOM 1753 N N . SER A 1 221 ? -4.841 7.888 -15.224 1.00 97.69 221 SER A N 1
ATOM 1754 C CA . SER A 1 221 ? -5.365 7.662 -13.872 1.00 97.69 221 SER A CA 1
ATOM 1755 C C . SER A 1 221 ? -5.212 6.204 -13.416 1.00 97.69 221 SER A C 1
ATOM 1757 O O . SER A 1 221 ? -5.669 5.288 -14.115 1.00 97.69 221 SER A O 1
ATOM 1759 N N . HIS A 1 222 ? -4.524 6.021 -12.286 1.00 98.44 222 HIS A N 1
ATOM 1760 C CA . HIS A 1 222 ? -4.249 4.752 -11.608 1.00 98.44 222 HIS A CA 1
ATOM 1761 C C . HIS A 1 222 ? -3.876 5.012 -10.137 1.00 98.44 222 HIS A C 1
ATOM 1763 O O . HIS A 1 222 ? -3.442 6.110 -9.791 1.00 98.44 222 HIS A O 1
ATOM 1769 N N . LEU A 1 223 ? -4.030 3.997 -9.291 1.00 98.62 223 LEU A N 1
ATOM 1770 C CA . LEU A 1 223 ? -3.448 3.944 -7.954 1.00 98.62 223 LEU A CA 1
ATOM 1771 C C . LEU A 1 223 ? -2.084 3.259 -8.053 1.00 98.62 223 LEU A C 1
ATOM 1773 O O . LEU A 1 223 ? -2.001 2.143 -8.562 1.00 98.62 223 LEU A O 1
ATOM 1777 N N . HIS A 1 224 ? -1.033 3.900 -7.550 1.00 98.62 224 HIS A N 1
ATOM 1778 C CA . HIS A 1 224 ? 0.252 3.238 -7.340 1.00 98.62 224 HIS A CA 1
ATOM 1779 C C . HIS A 1 224 ? 0.311 2.699 -5.912 1.00 98.62 224 HIS A C 1
ATOM 1781 O O . HIS A 1 224 ? 0.337 3.490 -4.971 1.00 98.62 224 HIS A O 1
ATOM 1787 N N . PHE A 1 225 ? 0.310 1.377 -5.752 1.00 98.69 225 PHE A N 1
ATOM 1788 C CA . PHE A 1 225 ? 0.234 0.727 -4.447 1.00 98.69 225 PHE A CA 1
ATOM 1789 C C . PHE A 1 225 ? 1.504 -0.065 -4.130 1.00 98.69 225 PHE A C 1
ATOM 1791 O O . PHE A 1 225 ? 1.969 -0.859 -4.950 1.00 98.69 225 PHE A O 1
ATOM 1798 N N . GLU A 1 226 ? 2.064 0.120 -2.937 1.00 98.62 226 GLU A N 1
ATOM 1799 C CA . GLU A 1 226 ? 3.271 -0.586 -2.496 1.00 98.62 226 GLU A CA 1
ATOM 1800 C C . GLU A 1 226 ? 3.087 -1.218 -1.119 1.00 98.62 226 GLU A C 1
ATOM 1802 O O . GLU A 1 226 ? 2.478 -0.612 -0.239 1.00 98.62 226 GLU A O 1
ATOM 1807 N N . PHE A 1 227 ? 3.741 -2.361 -0.903 1.00 98.38 227 PHE A N 1
ATOM 1808 C CA . PHE A 1 227 ? 4.098 -2.831 0.433 1.00 98.38 227 PHE A CA 1
ATOM 1809 C C . PHE A 1 227 ? 5.568 -2.572 0.700 1.00 98.38 227 PHE A C 1
ATOM 1811 O O . PHE A 1 227 ? 6.422 -2.782 -0.170 1.00 98.38 227 PHE A O 1
ATOM 1818 N N . ARG A 1 228 ? 5.889 -2.171 1.926 1.00 96.31 228 ARG A N 1
ATOM 1819 C CA . ARG A 1 228 ? 7.264 -2.011 2.386 1.00 96.31 228 ARG A CA 1
ATOM 1820 C C . ARG A 1 228 ? 7.426 -2.590 3.785 1.00 96.31 228 ARG A C 1
ATOM 1822 O O . ARG A 1 228 ? 6.546 -2.462 4.621 1.00 96.31 228 ARG A O 1
ATOM 1829 N N . PHE A 1 229 ? 8.585 -3.180 4.047 1.00 94.50 229 PHE A N 1
ATOM 1830 C CA . PHE A 1 229 ? 9.006 -3.601 5.381 1.00 94.50 229 PHE A CA 1
ATOM 1831 C C . PHE A 1 229 ? 10.340 -2.931 5.704 1.00 94.50 229 PHE A C 1
ATOM 1833 O O . PHE A 1 229 ? 11.325 -3.134 4.987 1.00 94.50 229 PHE A O 1
ATOM 1840 N N . ILE A 1 230 ? 10.363 -2.057 6.717 1.00 90.94 230 ILE A N 1
ATOM 1841 C CA . ILE A 1 230 ? 11.537 -1.236 7.078 1.00 90.94 230 ILE A CA 1
ATOM 1842 C C . ILE A 1 230 ? 12.133 -0.554 5.826 1.00 90.94 230 ILE A C 1
ATOM 1844 O O . ILE A 1 230 ? 13.318 -0.652 5.494 1.00 90.94 230 ILE A O 1
ATOM 1848 N N . GLY A 1 231 ? 11.254 0.072 5.035 1.00 90.12 231 GLY A N 1
ATOM 1849 C CA . GLY A 1 231 ? 11.600 0.796 3.808 1.00 90.12 231 GLY A CA 1
ATOM 1850 C C . GLY A 1 231 ? 11.963 -0.070 2.594 1.00 90.12 231 GLY A C 1
ATOM 1851 O O . GLY A 1 231 ? 12.032 0.450 1.468 1.00 90.12 231 GLY A O 1
ATOM 1852 N N . LYS A 1 232 ? 12.158 -1.384 2.768 1.00 92.19 232 LYS A N 1
ATOM 1853 C CA . LYS A 1 232 ? 12.391 -2.320 1.663 1.00 92.19 232 LYS A CA 1
ATOM 1854 C C . LYS A 1 232 ? 11.071 -2.638 0.976 1.00 92.19 232 LYS A C 1
ATOM 1856 O O . LYS A 1 232 ? 10.160 -3.110 1.645 1.00 92.19 232 LYS A O 1
ATOM 1861 N N . PRO A 1 233 ? 10.956 -2.389 -0.335 1.00 95.12 233 PRO A N 1
ATOM 1862 C CA . PRO A 1 233 ? 9.727 -2.673 -1.044 1.00 95.12 233 PRO A CA 1
ATOM 1863 C C . PRO A 1 233 ? 9.578 -4.185 -1.245 1.00 95.12 233 PRO A C 1
ATOM 1865 O O . PRO A 1 233 ? 10.549 -4.871 -1.582 1.00 95.12 233 PRO A O 1
ATOM 1868 N N . ILE A 1 234 ? 8.365 -4.675 -1.034 1.00 96.19 234 ILE A N 1
ATOM 1869 C CA . ILE A 1 234 ? 7.943 -6.055 -1.262 1.00 96.19 234 ILE A CA 1
ATOM 1870 C C . ILE A 1 234 ? 7.084 -6.055 -2.521 1.00 96.19 234 ILE A C 1
ATOM 1872 O O . ILE A 1 234 ? 6.313 -5.124 -2.754 1.00 96.19 234 ILE A O 1
ATOM 1876 N N . ASN A 1 235 ? 7.237 -7.077 -3.358 1.00 97.00 235 ASN A N 1
ATOM 1877 C CA . ASN A 1 235 ? 6.402 -7.214 -4.540 1.00 97.00 235 ASN A CA 1
ATOM 1878 C C . ASN A 1 235 ? 4.958 -7.527 -4.104 1.00 97.00 235 ASN A C 1
ATOM 1880 O O . ASN A 1 235 ? 4.755 -8.578 -3.499 1.00 97.00 235 ASN A O 1
ATOM 1884 N N . PRO A 1 236 ? 3.951 -6.688 -4.420 1.00 97.62 236 PRO A N 1
ATOM 1885 C CA . PRO A 1 236 ? 2.593 -6.918 -3.936 1.00 97.62 236 PRO A CA 1
ATOM 1886 C C . PRO A 1 236 ? 1.958 -8.237 -4.376 1.00 97.62 236 PRO A C 1
ATOM 1888 O O . PRO A 1 236 ? 1.099 -8.742 -3.667 1.00 97.62 236 PRO A O 1
ATOM 1891 N N . ILE A 1 237 ? 2.410 -8.832 -5.488 1.00 95.62 237 ILE A N 1
ATOM 1892 C CA . ILE A 1 237 ? 1.926 -10.151 -5.934 1.00 95.62 237 ILE A CA 1
ATOM 1893 C C . ILE A 1 237 ? 2.380 -11.300 -5.019 1.00 95.62 237 ILE A C 1
ATOM 1895 O O . ILE A 1 237 ? 1.876 -12.404 -5.132 1.00 95.62 237 ILE A O 1
ATOM 1899 N N . GLU A 1 238 ? 3.365 -11.074 -4.142 1.00 94.81 238 GLU A N 1
ATOM 1900 C CA . GLU A 1 238 ? 3.784 -12.077 -3.155 1.00 94.81 238 GLU A CA 1
ATOM 1901 C C . GLU A 1 238 ? 2.797 -12.154 -1.975 1.00 94.81 238 GLU A C 1
ATOM 1903 O O . GLU A 1 238 ? 2.804 -13.142 -1.248 1.00 94.81 238 GLU A O 1
ATOM 1908 N N . ILE A 1 239 ? 1.950 -11.131 -1.795 1.00 95.56 239 ILE A N 1
ATOM 1909 C CA . ILE A 1 239 ? 0.976 -11.029 -0.697 1.00 95.56 239 ILE A CA 1
ATOM 1910 C C . ILE A 1 239 ? -0.464 -11.130 -1.225 1.00 95.56 239 ILE A C 1
ATOM 1912 O O . ILE A 1 239 ? -1.280 -11.800 -0.601 1.00 95.56 239 ILE A O 1
ATOM 1916 N N . ILE A 1 240 ? -0.777 -10.500 -2.365 1.00 95.88 240 ILE A N 1
ATOM 1917 C CA . ILE A 1 240 ? -2.149 -10.318 -2.866 1.00 95.88 240 ILE A CA 1
ATOM 1918 C C . ILE A 1 240 ? -2.433 -11.194 -4.088 1.00 95.88 240 ILE A C 1
ATOM 1920 O O . ILE A 1 240 ? -1.748 -11.094 -5.111 1.00 95.88 240 ILE A O 1
ATOM 1924 N N . ASP A 1 241 ? -3.554 -11.911 -4.033 1.00 95.38 241 ASP A N 1
ATOM 1925 C CA . ASP A 1 241 ? -4.256 -12.419 -5.203 1.00 95.38 241 ASP A CA 1
ATOM 1926 C C . ASP A 1 241 ? -5.116 -11.311 -5.830 1.00 95.38 241 ASP A C 1
ATOM 1928 O O . ASP A 1 241 ? -6.267 -11.077 -5.456 1.00 95.38 241 ASP A O 1
ATOM 1932 N N . PHE A 1 242 ? -4.559 -10.615 -6.821 1.00 93.62 242 PHE A N 1
ATOM 1933 C CA . PHE A 1 242 ? -5.250 -9.515 -7.501 1.00 93.62 242 PHE A CA 1
ATOM 1934 C C . PHE A 1 242 ? -6.473 -9.948 -8.322 1.00 93.62 242 PHE A C 1
ATOM 1936 O O . PHE A 1 242 ? -7.234 -9.078 -8.740 1.00 93.62 242 PHE A O 1
ATOM 1943 N N . ALA A 1 243 ? -6.654 -11.243 -8.598 1.00 93.06 243 ALA A N 1
ATOM 1944 C CA . ALA A 1 243 ? -7.840 -11.723 -9.304 1.00 93.06 243 ALA A CA 1
ATOM 1945 C C . ALA A 1 243 ? -9.048 -11.840 -8.365 1.00 93.06 243 ALA A C 1
ATOM 1947 O O . ALA A 1 243 ? -10.175 -11.616 -8.799 1.00 93.06 243 ALA A O 1
ATOM 1948 N N . ASN A 1 244 ? -8.794 -12.164 -7.095 1.00 94.44 244 ASN A N 1
ATOM 1949 C CA . ASN A 1 244 ? -9.820 -12.387 -6.077 1.00 94.44 244 ASN A CA 1
ATOM 1950 C C . ASN A 1 244 ? -9.870 -11.283 -5.006 1.00 94.44 244 ASN A C 1
ATOM 1952 O O . ASN A 1 244 ? -10.714 -11.344 -4.121 1.00 94.44 244 ASN A O 1
ATOM 1956 N N . PHE A 1 245 ? -8.981 -10.286 -5.085 1.00 96.38 245 PHE A N 1
ATOM 1957 C CA . PHE A 1 245 ? -8.886 -9.145 -4.162 1.00 96.38 245 PHE A CA 1
ATOM 1958 C C . PHE A 1 245 ? -8.618 -9.533 -2.697 1.00 96.38 245 PHE A C 1
ATOM 1960 O O . PHE A 1 245 ? -8.971 -8.798 -1.778 1.00 96.38 245 PHE A O 1
ATOM 1967 N N . VAL A 1 246 ? -7.956 -10.669 -2.474 1.00 95.25 246 VAL A N 1
ATOM 1968 C CA . VAL A 1 246 ? -7.638 -11.208 -1.139 1.00 95.25 246 VAL A CA 1
ATOM 1969 C C . VAL A 1 246 ? -6.144 -11.483 -0.996 1.00 95.25 246 VAL A C 1
ATOM 1971 O O . VAL A 1 246 ? -5.417 -11.549 -1.988 1.00 95.25 246 VAL A O 1
ATOM 1974 N N . ALA A 1 247 ? -5.666 -11.652 0.236 1.00 94.25 247 ALA A N 1
ATOM 1975 C CA . ALA A 1 247 ? -4.319 -12.158 0.472 1.00 94.25 247 ALA A CA 1
ATOM 1976 C C . ALA A 1 247 ? -4.219 -13.647 0.085 1.00 94.25 247 ALA A C 1
ATOM 1978 O O . ALA A 1 247 ? -5.192 -14.392 0.188 1.00 94.25 247 ALA A O 1
ATOM 1979 N N . HIS A 1 248 ? -3.040 -14.100 -0.350 1.00 92.50 248 HIS A N 1
ATOM 1980 C CA . HIS A 1 248 ? -2.813 -15.518 -0.663 1.00 92.50 24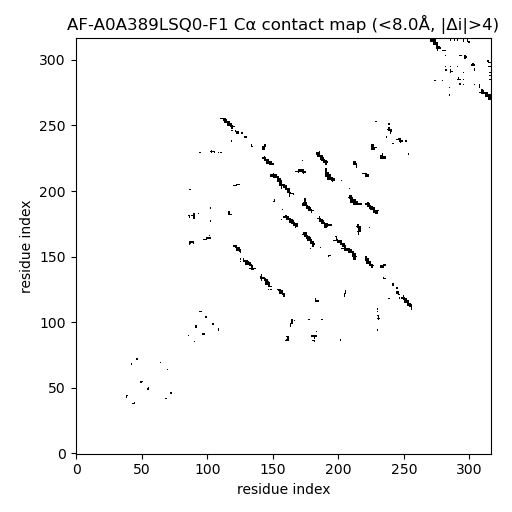8 HIS A CA 1
ATOM 1981 C C . HIS A 1 248 ? -2.886 -16.423 0.574 1.00 92.50 248 HIS A C 1
ATOM 1983 O O . HIS A 1 248 ? -3.306 -17.576 0.478 1.00 92.50 248 HIS A O 1
ATOM 1989 N N . THR A 1 249 ? -2.427 -15.913 1.715 1.00 93.62 249 THR A N 1
ATOM 1990 C CA . THR A 1 249 ? -2.326 -16.614 2.997 1.00 93.62 249 THR A CA 1
ATOM 1991 C C . THR A 1 249 ? -2.479 -15.612 4.132 1.00 93.62 249 THR A C 1
ATOM 1993 O O . THR A 1 249 ? -2.181 -14.438 3.947 1.00 93.62 249 THR A O 1
ATOM 1996 N N . ASP A 1 250 ? -2.842 -16.083 5.325 1.00 92.06 250 ASP A N 1
ATOM 1997 C CA . ASP A 1 250 ? -2.954 -15.239 6.527 1.00 92.06 250 ASP A CA 1
ATOM 1998 C C . ASP A 1 250 ? -1.604 -14.700 7.012 1.00 92.06 250 ASP A C 1
ATOM 2000 O O . ASP A 1 250 ? -1.535 -13.712 7.727 1.00 92.06 250 ASP A O 1
ATOM 2004 N N . ASN A 1 251 ? -0.507 -15.361 6.645 1.00 92.38 251 ASN A N 1
ATOM 2005 C CA . ASN A 1 251 ? 0.836 -15.004 7.079 1.00 92.38 251 ASN A CA 1
ATOM 2006 C C . ASN A 1 251 ? 1.765 -14.871 5.875 1.00 92.38 251 ASN A C 1
ATOM 2008 O O . ASN A 1 251 ? 1.784 -15.740 5.000 1.00 92.38 251 ASN A O 1
ATOM 2012 N N . TYR A 1 252 ? 2.581 -13.822 5.870 1.00 93.00 252 TYR A N 1
ATOM 2013 C CA . TYR A 1 252 ? 3.645 -13.596 4.903 1.00 93.00 252 TYR A CA 1
ATOM 2014 C C . TYR A 1 252 ? 4.995 -13.519 5.620 1.00 93.00 252 TYR A C 1
ATOM 2016 O O . TYR A 1 252 ? 5.216 -12.689 6.499 1.00 93.00 252 TYR A O 1
ATOM 2024 N N . THR A 1 253 ? 5.948 -14.361 5.221 1.00 92.69 253 THR A N 1
ATOM 2025 C CA . THR A 1 253 ? 7.305 -14.308 5.777 1.00 92.69 253 THR A CA 1
ATOM 2026 C C . THR A 1 253 ? 8.193 -13.425 4.914 1.00 92.69 253 THR A C 1
ATOM 2028 O O . THR A 1 253 ? 8.636 -13.819 3.833 1.00 92.69 253 THR A O 1
ATOM 2031 N N . PHE A 1 254 ? 8.531 -12.243 5.426 1.00 92.75 254 PHE A N 1
ATOM 2032 C CA . PHE A 1 254 ? 9.614 -11.456 4.864 1.00 92.75 254 PHE A CA 1
ATOM 2033 C C . PHE A 1 254 ? 10.927 -12.206 5.074 1.00 92.75 254 PHE A C 1
ATOM 2035 O O . PHE A 1 254 ? 11.297 -12.520 6.202 1.00 92.75 254 PHE A O 1
ATOM 2042 N N . VAL A 1 255 ? 11.660 -12.443 3.989 1.00 88.88 255 VAL A N 1
ATOM 2043 C CA . VAL A 1 255 ? 13.035 -12.938 4.042 1.00 88.88 255 VAL A CA 1
ATOM 2044 C C . VAL A 1 255 ? 13.931 -11.888 3.420 1.00 88.88 255 VAL A C 1
ATOM 2046 O O . VAL A 1 255 ? 13.784 -11.516 2.249 1.00 88.88 255 VAL A O 1
ATOM 2049 N N . LYS A 1 256 ? 14.905 -11.420 4.195 1.00 84.69 256 LYS A N 1
ATOM 2050 C CA . LYS A 1 256 ? 15.955 -10.549 3.694 1.00 84.69 256 LYS A CA 1
ATOM 2051 C C . LYS A 1 256 ? 16.725 -11.330 2.645 1.00 84.69 256 LYS A C 1
ATOM 2053 O O . LYS A 1 256 ? 17.531 -12.207 2.955 1.00 84.69 256 LYS A O 1
ATOM 2058 N N . LYS A 1 257 ? 16.492 -10.996 1.375 1.00 77.62 257 LYS A N 1
ATOM 2059 C CA . LYS A 1 257 ? 17.340 -11.478 0.288 1.00 77.62 257 LYS A CA 1
ATOM 2060 C C . LYS A 1 257 ? 18.758 -11.088 0.673 1.00 77.62 257 LYS A C 1
ATOM 2062 O O . LYS A 1 257 ? 19.055 -9.894 0.789 1.00 77.62 257 LYS A O 1
ATOM 2067 N N . LYS A 1 258 ? 19.622 -12.085 0.915 1.00 61.09 258 LYS A N 1
ATOM 2068 C CA . LYS A 1 258 ? 21.060 -11.831 0.973 1.00 61.09 258 LYS A CA 1
ATOM 2069 C C . LYS A 1 258 ? 21.339 -10.999 -0.264 1.00 61.09 258 LYS A C 1
ATOM 2071 O O . LYS A 1 258 ? 20.905 -11.364 -1.359 1.00 61.09 258 LYS A O 1
ATOM 2076 N N . GLN A 1 259 ? 22.009 -9.864 -0.091 1.00 47.97 259 GLN A N 1
ATOM 2077 C CA . GLN A 1 259 ? 22.773 -9.368 -1.213 1.00 47.97 259 GLN A CA 1
ATOM 2078 C C . GLN A 1 259 ? 23.676 -10.547 -1.547 1.00 47.97 259 GLN A C 1
ATOM 2080 O O . GLN A 1 259 ? 24.658 -10.807 -0.855 1.00 47.97 259 GLN A O 1
ATOM 2085 N N . GLU A 1 260 ? 23.315 -11.313 -2.578 1.00 38.78 260 GLU A N 1
ATOM 2086 C CA . GLU A 1 260 ? 24.341 -11.805 -3.459 1.00 38.78 260 GLU A CA 1
ATOM 2087 C C . GLU A 1 260 ? 25.143 -10.539 -3.696 1.00 38.78 260 GLU A C 1
ATOM 2089 O O . GLU A 1 260 ? 24.653 -9.592 -4.325 1.00 38.78 260 GLU A O 1
ATOM 2094 N N . ALA A 1 261 ? 26.324 -10.452 -3.066 1.00 34.59 261 ALA A N 1
ATOM 2095 C CA . ALA A 1 261 ? 27.349 -9.570 -3.568 1.00 34.59 261 ALA A CA 1
ATOM 2096 C C . ALA A 1 261 ? 27.210 -9.730 -5.068 1.00 34.59 261 ALA A C 1
ATOM 2098 O O . ALA A 1 261 ? 27.109 -10.874 -5.536 1.00 34.59 261 ALA A O 1
ATOM 2099 N N . ALA A 1 262 ? 27.060 -8.626 -5.789 1.00 38.91 262 ALA A N 1
ATOM 2100 C CA . ALA A 1 262 ? 27.231 -8.673 -7.215 1.00 38.91 262 ALA A CA 1
ATOM 2101 C C . ALA A 1 262 ? 28.636 -9.256 -7.412 1.00 38.91 262 ALA A C 1
ATOM 2103 O O . ALA A 1 262 ? 29.627 -8.543 -7.513 1.00 38.91 262 ALA A O 1
ATOM 2104 N N . SER A 1 263 ? 28.745 -10.587 -7.417 1.00 33.4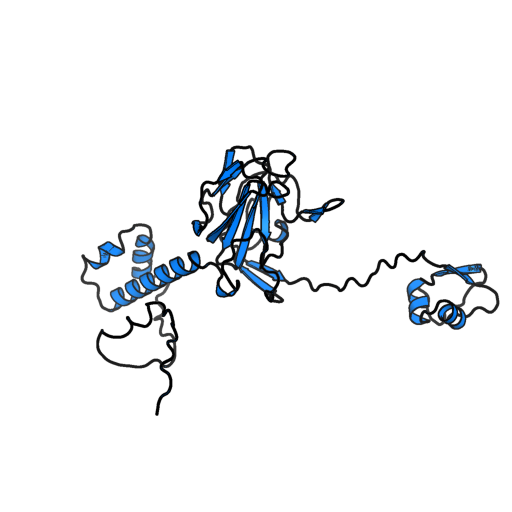7 263 SER A N 1
ATOM 2105 C CA . SER A 1 263 ? 29.703 -11.284 -8.209 1.00 33.47 263 SER A CA 1
ATOM 2106 C C . SER A 1 263 ? 29.338 -10.707 -9.551 1.00 33.47 263 SER A C 1
ATOM 2108 O O . SER A 1 263 ? 28.237 -10.912 -10.067 1.00 33.47 263 SER A O 1
ATOM 2110 N N . ASN A 1 264 ? 30.174 -9.778 -9.995 1.00 37.91 264 ASN A N 1
ATOM 2111 C CA . ASN A 1 264 ? 30.172 -9.287 -11.344 1.00 37.91 264 ASN A CA 1
ATOM 2112 C C . ASN A 1 264 ? 30.329 -10.533 -12.218 1.00 37.91 264 ASN A C 1
ATOM 2114 O O . ASN A 1 264 ? 31.418 -10.873 -12.657 1.00 37.91 264 ASN A O 1
ATOM 2118 N N . LYS A 1 265 ? 29.228 -11.249 -12.449 1.00 38.72 265 LYS A N 1
ATOM 2119 C CA . LYS A 1 265 ? 29.094 -12.285 -13.463 1.00 38.72 265 LYS A CA 1
ATOM 2120 C C . LYS A 1 265 ? 28.801 -11.653 -14.823 1.00 38.72 265 LYS A C 1
ATOM 2122 O O . LYS A 1 265 ? 28.518 -12.350 -15.786 1.00 38.72 265 LYS A O 1
ATOM 2127 N N . TYR A 1 266 ? 28.936 -10.330 -14.879 1.00 37.12 266 TYR A N 1
ATOM 2128 C CA . TYR A 1 266 ? 29.218 -9.536 -16.053 1.00 37.12 266 TYR A CA 1
ATOM 2129 C C . TYR A 1 266 ? 30.587 -8.876 -15.862 1.00 37.12 266 TYR A C 1
ATOM 2131 O O . TYR A 1 266 ? 30.700 -7.661 -15.711 1.00 37.12 266 TYR A O 1
ATOM 2139 N N . THR A 1 267 ? 31.666 -9.662 -15.891 1.00 40.28 267 THR A N 1
ATOM 2140 C CA . THR A 1 267 ? 32.882 -9.119 -16.491 1.00 40.28 267 THR A CA 1
ATOM 2141 C C . THR A 1 267 ? 32.503 -8.770 -17.920 1.00 40.28 267 THR A C 1
ATOM 2143 O O . THR A 1 267 ? 32.143 -9.624 -18.726 1.00 40.28 267 THR A O 1
ATOM 2146 N N . LYS A 1 268 ? 32.548 -7.479 -18.227 1.00 39.47 268 LYS A N 1
ATOM 2147 C CA . LYS A 1 268 ? 32.504 -6.932 -19.580 1.00 39.47 268 LYS A CA 1
ATOM 2148 C C . LYS A 1 268 ? 33.803 -7.323 -20.309 1.00 39.47 268 LYS A C 1
ATOM 2150 O O . LYS A 1 268 ? 34.567 -6.470 -20.735 1.00 39.47 268 LYS A O 1
ATOM 2155 N N . GLY A 1 269 ? 34.108 -8.615 -20.352 1.00 47.88 269 GLY A N 1
ATOM 2156 C CA . GLY A 1 269 ? 35.222 -9.197 -21.073 1.00 47.88 269 GLY A CA 1
ATOM 2157 C C . GLY A 1 269 ? 34.646 -9.868 -22.301 1.00 47.88 269 GLY A C 1
ATOM 2158 O O . GLY A 1 269 ? 33.784 -10.735 -22.183 1.00 47.88 269 GLY A O 1
ATOM 2159 N N . GLN A 1 270 ? 35.087 -9.455 -23.485 1.00 57.12 270 GLN A N 1
ATOM 2160 C CA . GLN A 1 270 ? 34.882 -10.259 -24.683 1.00 57.12 270 GLN A CA 1
ATOM 2161 C C . GLN A 1 270 ? 35.306 -11.700 -24.363 1.00 57.12 270 GLN A C 1
ATOM 2163 O O . GLN A 1 270 ? 36.401 -11.917 -23.839 1.00 57.12 270 GLN A O 1
ATOM 2168 N N . VAL A 1 271 ? 34.417 -12.667 -24.609 1.00 67.75 271 VAL A N 1
ATOM 2169 C CA . VAL A 1 271 ? 34.714 -14.089 -24.404 1.00 67.75 271 VAL A CA 1
ATOM 2170 C C . VAL A 1 271 ? 35.938 -14.426 -25.247 1.00 67.75 271 VAL A C 1
ATOM 2172 O O . VAL A 1 271 ? 35.896 -14.335 -26.475 1.00 67.75 271 VAL A O 1
ATOM 2175 N N . GLN A 1 272 ? 37.042 -14.768 -24.591 1.00 80.81 272 GLN A N 1
ATOM 2176 C CA . GLN A 1 272 ? 38.307 -15.018 -25.259 1.00 80.81 272 GLN A CA 1
ATOM 2177 C C . GLN A 1 272 ? 38.414 -16.505 -25.576 1.00 80.81 272 GLN A C 1
ATOM 2179 O O . GLN A 1 272 ? 38.298 -17.352 -24.690 1.00 80.81 272 GLN A O 1
ATOM 2184 N N . TYR A 1 273 ? 38.652 -16.822 -26.846 1.00 87.69 273 TYR A N 1
ATOM 2185 C CA . TYR A 1 273 ? 38.890 -18.186 -27.308 1.00 87.69 273 TYR A CA 1
ATOM 2186 C C . TYR A 1 273 ? 40.364 -18.382 -27.661 1.00 87.69 273 TYR A C 1
ATOM 2188 O O . TYR A 1 273 ? 41.025 -17.481 -28.179 1.00 87.69 273 TYR A O 1
ATOM 2196 N N . HIS A 1 274 ? 40.868 -19.585 -27.410 1.00 88.56 274 HIS A N 1
ATOM 2197 C CA . HIS A 1 274 ? 42.179 -20.044 -27.836 1.00 88.56 274 HIS A CA 1
ATOM 2198 C C . HIS A 1 274 ? 42.027 -21.204 -28.816 1.00 88.56 274 HIS A C 1
ATOM 2200 O O . HIS A 1 274 ? 41.393 -22.208 -28.494 1.00 88.56 274 HIS A O 1
ATOM 2206 N N . LYS A 1 275 ? 42.620 -21.079 -30.004 1.00 92.94 275 LYS A N 1
ATOM 2207 C CA . LYS A 1 275 ? 42.677 -22.160 -30.989 1.00 92.94 275 LYS A CA 1
ATOM 2208 C C . LYS A 1 275 ? 43.880 -23.049 -30.683 1.00 92.94 275 LYS A C 1
ATOM 2210 O O . LYS A 1 275 ? 45.006 -22.576 -30.812 1.00 92.94 275 LYS A O 1
ATOM 2215 N N . ILE A 1 276 ? 43.633 -24.306 -30.315 1.00 92.81 276 ILE A N 1
ATOM 2216 C CA . ILE A 1 276 ? 44.667 -25.295 -29.984 1.00 92.81 276 ILE A CA 1
ATOM 2217 C C . ILE A 1 276 ? 45.642 -25.463 -31.152 1.00 92.81 276 ILE A C 1
ATOM 2219 O O . ILE A 1 276 ? 45.232 -25.732 -32.286 1.00 92.81 276 ILE A O 1
ATOM 2223 N N . LYS A 1 277 ? 46.935 -25.345 -30.865 1.00 92.12 277 LYS A N 1
ATOM 2224 C CA . LYS A 1 277 ? 48.052 -25.609 -31.775 1.00 92.12 277 LYS A CA 1
ATOM 2225 C C . LYS A 1 277 ? 48.803 -26.870 -31.344 1.00 92.12 277 LYS A C 1
ATOM 2227 O O . LYS A 1 277 ? 48.596 -27.407 -30.257 1.00 92.12 277 LYS A O 1
ATOM 2232 N N . SER A 1 278 ? 49.676 -27.362 -32.222 1.00 87.62 278 SER A N 1
ATOM 2233 C CA . SER A 1 278 ? 50.560 -28.483 -31.887 1.00 87.62 278 SER A CA 1
ATOM 2234 C C . SER A 1 278 ? 51.421 -28.130 -30.668 1.00 87.62 278 SER A C 1
ATOM 2236 O O . SER A 1 278 ? 52.029 -27.060 -30.640 1.00 87.62 278 SER A O 1
ATOM 2238 N N . GLY A 1 279 ? 51.439 -29.008 -29.662 1.00 85.12 279 GLY A N 1
ATOM 2239 C CA . GLY A 1 279 ? 52.176 -28.815 -28.406 1.00 85.12 279 GLY A CA 1
ATOM 2240 C C . GLY A 1 279 ? 51.400 -28.128 -27.274 1.00 85.12 279 GLY A C 1
ATOM 2241 O O . GLY A 1 279 ? 51.917 -28.050 -26.159 1.00 85.12 279 GLY A O 1
ATOM 2242 N N . ASP A 1 280 ? 50.166 -27.666 -27.503 1.00 89.69 280 ASP A N 1
ATOM 2243 C CA . ASP A 1 280 ? 49.358 -27.083 -26.428 1.00 89.69 280 ASP A CA 1
ATOM 2244 C C . ASP A 1 280 ? 48.859 -28.150 -25.442 1.00 89.69 280 ASP A C 1
ATOM 2246 O O . ASP A 1 280 ? 48.346 -29.207 -25.813 1.00 89.69 280 ASP A O 1
ATOM 2250 N N . THR A 1 281 ? 48.954 -27.828 -24.152 1.00 92.62 281 THR A N 1
ATOM 2251 C CA . THR A 1 281 ? 48.370 -28.609 -23.055 1.00 92.62 281 THR A CA 1
ATOM 2252 C C . THR A 1 281 ? 47.366 -27.759 -22.287 1.00 92.62 281 THR A C 1
ATOM 2254 O O . THR A 1 281 ? 47.487 -26.533 -22.243 1.00 92.62 281 THR A O 1
ATOM 2257 N N . LEU A 1 282 ? 46.399 -28.397 -21.616 1.00 89.62 282 LEU A N 1
ATOM 2258 C CA . LEU A 1 282 ? 45.435 -27.694 -20.757 1.00 89.62 282 LEU A CA 1
ATOM 2259 C C . LEU A 1 282 ? 46.133 -26.808 -19.716 1.00 89.62 282 LEU A C 1
ATOM 2261 O O . LEU A 1 282 ? 45.679 -25.698 -19.456 1.00 89.62 282 LEU A O 1
ATOM 2265 N N . TYR A 1 283 ? 47.263 -27.268 -19.176 1.00 91.19 283 TYR A N 1
ATOM 2266 C CA . TYR A 1 283 ? 48.076 -26.510 -18.227 1.00 91.19 283 TYR A CA 1
ATOM 2267 C C . TYR A 1 283 ? 48.760 -25.292 -18.866 1.00 91.19 283 TYR A C 1
ATOM 2269 O O . TYR A 1 283 ? 48.704 -24.190 -18.319 1.00 91.19 283 TYR A O 1
ATOM 2277 N N . ALA A 1 284 ? 49.372 -25.452 -20.045 1.00 90.06 284 ALA A N 1
ATOM 2278 C CA . ALA A 1 284 ? 50.015 -24.342 -20.750 1.00 90.06 284 ALA A CA 1
ATOM 2279 C C . ALA A 1 284 ? 48.999 -23.263 -21.165 1.00 90.06 284 ALA A C 1
ATOM 2281 O O . ALA A 1 284 ? 49.257 -22.066 -21.005 1.00 90.06 284 ALA A O 1
ATOM 2282 N N . VAL A 1 285 ? 47.823 -23.684 -21.639 1.00 89.06 285 VAL A N 1
ATOM 2283 C CA . VAL A 1 285 ? 46.721 -22.784 -22.001 1.00 89.06 285 VAL A CA 1
ATOM 2284 C C . VAL A 1 285 ? 46.173 -22.087 -20.753 1.00 89.06 285 VAL A C 1
ATOM 2286 O O . VAL A 1 285 ? 46.072 -20.862 -20.742 1.00 89.06 285 VAL A O 1
ATOM 2289 N N . SER A 1 286 ? 45.896 -22.810 -19.664 1.00 90.25 286 SER A N 1
ATOM 2290 C CA . SER A 1 286 ? 45.353 -22.199 -18.443 1.00 90.25 286 SER A CA 1
ATOM 2291 C C . SER A 1 286 ? 46.316 -21.162 -17.845 1.00 90.25 286 SER A C 1
ATOM 2293 O O . SER A 1 28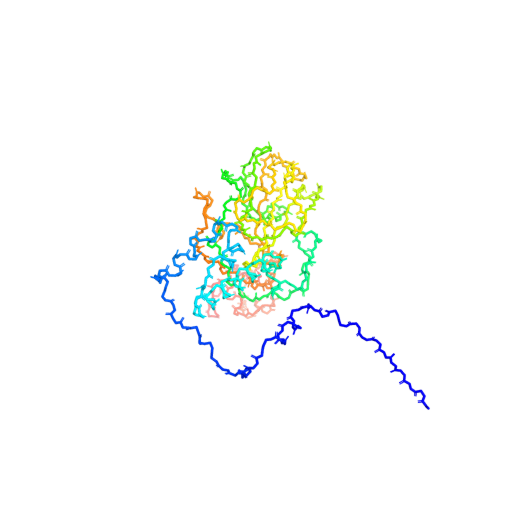6 ? 45.896 -20.058 -17.495 1.00 90.25 286 SER A O 1
ATOM 2295 N N . LYS A 1 287 ? 47.624 -21.462 -17.822 1.00 89.38 287 LYS A N 1
ATOM 2296 C CA . LYS A 1 287 ? 48.668 -20.540 -17.348 1.00 89.38 287 LYS A CA 1
ATOM 2297 C C . LYS A 1 287 ? 48.764 -19.282 -18.216 1.00 89.38 287 LYS A C 1
ATOM 2299 O O . LYS A 1 287 ? 48.902 -18.187 -17.676 1.00 89.38 287 LYS A O 1
ATOM 2304 N N . ARG A 1 288 ? 48.635 -19.418 -19.542 1.00 85.75 288 ARG A N 1
ATOM 2305 C CA . ARG A 1 288 ? 48.642 -18.286 -20.487 1.00 85.75 288 ARG A CA 1
ATOM 2306 C C . ARG A 1 288 ? 47.495 -17.309 -20.228 1.00 85.75 288 ARG A C 1
ATOM 2308 O O . ARG A 1 288 ? 47.712 -16.102 -20.253 1.00 85.75 288 ARG A O 1
ATOM 2315 N N . TYR A 1 289 ? 46.300 -17.831 -19.962 1.00 83.88 289 TYR A N 1
ATOM 2316 C CA . TYR A 1 289 ? 45.095 -17.027 -19.731 1.00 83.88 289 TYR A CA 1
ATOM 2317 C C . TYR A 1 289 ? 44.823 -16.739 -18.249 1.00 83.88 289 TYR A C 1
ATOM 2319 O O . TYR A 1 289 ? 43.778 -16.191 -17.915 1.00 83.88 289 TYR A O 1
ATOM 2327 N N . LYS A 1 290 ? 45.775 -17.067 -17.364 1.00 84.88 290 LYS A N 1
ATOM 2328 C CA . LYS A 1 290 ? 45.705 -16.820 -15.915 1.00 84.88 290 LYS A CA 1
ATOM 2329 C C . LYS A 1 290 ? 44.439 -17.395 -15.256 1.00 84.88 290 LYS A C 1
ATOM 2331 O O . LYS A 1 290 ? 43.888 -16.792 -14.340 1.00 84.88 290 LYS A O 1
ATOM 2336 N N . ILE A 1 291 ? 44.002 -18.573 -15.701 1.00 87.00 291 ILE A N 1
ATOM 2337 C CA . ILE A 1 291 ? 42.910 -19.341 -15.083 1.00 87.00 291 ILE A CA 1
ATOM 2338 C C . ILE A 1 291 ? 43.408 -20.714 -14.627 1.00 87.00 291 ILE A C 1
ATOM 2340 O O . ILE A 1 291 ? 44.432 -21.212 -15.100 1.00 87.00 291 ILE A O 1
ATOM 2344 N N . SER A 1 292 ? 42.695 -21.347 -13.695 1.00 89.44 292 SER A N 1
ATOM 2345 C CA . SER A 1 292 ? 43.035 -22.707 -13.267 1.00 89.44 292 SER A CA 1
ATOM 2346 C C . SER A 1 292 ? 42.657 -23.734 -14.339 1.00 89.44 292 SER A C 1
ATOM 2348 O O . SER A 1 292 ? 41.720 -23.527 -15.115 1.00 89.44 292 SER A O 1
ATOM 2350 N N . VAL A 1 293 ? 43.346 -24.880 -14.365 1.00 88.38 293 VAL A N 1
ATOM 2351 C CA . VAL A 1 293 ? 42.980 -26.003 -15.251 1.00 88.38 293 VAL A CA 1
ATOM 2352 C C . VAL A 1 293 ? 41.542 -26.450 -14.978 1.00 88.38 293 VAL A C 1
ATOM 2354 O O . VAL A 1 293 ? 40.786 -26.696 -15.911 1.00 88.38 293 VAL A O 1
ATOM 2357 N N . GLN A 1 294 ? 41.122 -26.472 -13.710 1.00 89.19 294 GLN A N 1
ATOM 2358 C CA . GLN A 1 294 ? 39.752 -26.813 -13.322 1.00 89.19 294 GLN A CA 1
ATOM 2359 C C . GLN A 1 294 ? 38.723 -25.829 -13.900 1.00 89.19 294 GLN A C 1
ATOM 2361 O O . GLN A 1 294 ? 37.671 -26.244 -14.386 1.00 89.19 294 GLN A O 1
ATOM 2366 N N . GLN A 1 295 ? 39.030 -24.531 -13.890 1.00 84.69 295 GLN A N 1
ATOM 2367 C CA . GLN A 1 295 ? 38.171 -23.504 -14.470 1.00 84.69 295 GLN A CA 1
ATOM 2368 C C . GLN A 1 295 ? 38.131 -23.599 -15.999 1.00 84.69 295 GLN A C 1
ATOM 2370 O O . GLN A 1 295 ? 37.046 -23.536 -16.572 1.00 84.69 295 GLN A O 1
ATOM 2375 N N . LEU A 1 296 ? 39.272 -23.831 -16.655 1.00 89.12 296 LEU A N 1
ATOM 2376 C CA . LEU A 1 296 ? 39.355 -24.062 -18.103 1.00 89.12 296 LEU A CA 1
ATOM 2377 C C . LEU A 1 296 ? 38.518 -25.283 -18.522 1.00 89.12 296 LEU A C 1
ATOM 2379 O O . LEU A 1 296 ? 37.729 -25.209 -19.463 1.00 89.12 296 LEU A O 1
ATOM 2383 N N . CYS A 1 297 ? 38.630 -26.381 -17.775 1.00 90.75 297 CYS A N 1
ATOM 2384 C CA . CYS A 1 297 ? 37.828 -27.587 -17.952 1.00 90.75 297 CYS A CA 1
ATOM 2385 C C . CYS A 1 297 ? 36.326 -27.298 -17.813 1.00 90.75 297 CYS A C 1
ATOM 2387 O O . CYS A 1 297 ? 35.537 -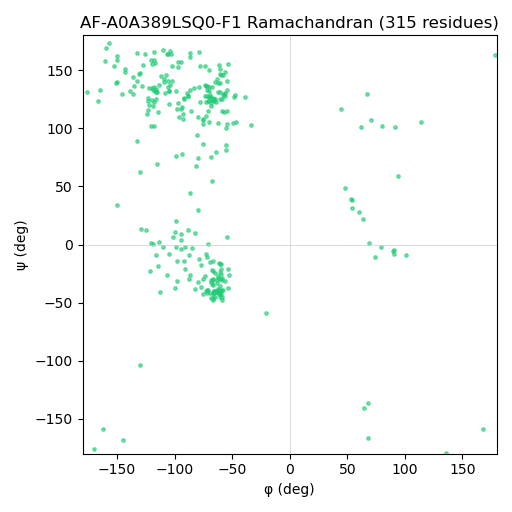27.648 -18.692 1.00 90.75 297 CYS A O 1
ATOM 2389 N N . LYS A 1 298 ? 35.934 -26.569 -16.759 1.00 90.12 298 LYS A N 1
ATOM 2390 C CA . LYS A 1 298 ? 34.541 -26.178 -16.498 1.00 90.12 298 LYS A CA 1
ATOM 2391 C C . LYS A 1 298 ? 33.958 -25.295 -17.605 1.00 90.12 298 LYS A C 1
ATOM 2393 O O . LYS A 1 298 ? 32.820 -25.518 -18.010 1.00 90.12 298 LYS A O 1
ATOM 2398 N N . LEU A 1 299 ? 34.728 -24.331 -18.119 1.00 86.12 299 LEU A N 1
ATOM 2399 C CA . LEU A 1 299 ? 34.304 -23.432 -19.204 1.00 86.12 299 LEU A CA 1
ATOM 2400 C C . LEU A 1 299 ? 33.999 -24.175 -20.509 1.00 86.12 299 LEU A C 1
ATOM 2402 O O . LEU A 1 299 ? 33.183 -23.708 -21.301 1.00 86.12 299 LEU A O 1
ATOM 2406 N N . ASN A 1 300 ? 34.636 -25.327 -20.718 1.00 90.31 300 ASN A N 1
ATOM 2407 C CA . ASN A 1 300 ? 34.579 -26.077 -21.970 1.00 90.31 300 ASN A CA 1
ATOM 2408 C C . ASN A 1 300 ? 33.874 -27.427 -21.843 1.00 90.31 300 ASN A C 1
ATOM 2410 O O . ASN A 1 300 ? 33.798 -28.156 -22.826 1.00 90.31 300 ASN A O 1
ATOM 2414 N N . LYS A 1 301 ? 33.350 -27.755 -20.654 1.00 90.69 301 LYS A N 1
ATOM 2415 C CA . LYS A 1 301 ? 32.724 -29.051 -20.347 1.00 90.69 301 LYS A CA 1
ATOM 2416 C C . LYS A 1 301 ? 33.639 -30.241 -20.690 1.00 90.69 301 LYS A C 1
ATOM 2418 O O . LYS A 1 301 ? 33.177 -31.260 -21.192 1.00 90.69 301 LYS A O 1
ATOM 2423 N N . ILE A 1 302 ? 34.937 -30.096 -20.421 1.00 91.06 302 ILE A N 1
ATOM 2424 C CA . ILE A 1 302 ? 35.961 -31.134 -20.612 1.00 91.06 302 ILE A CA 1
ATOM 2425 C C . ILE A 1 302 ? 36.597 -31.508 -19.273 1.00 91.06 302 ILE A C 1
ATOM 2427 O O . ILE A 1 302 ? 36.448 -30.797 -18.281 1.00 91.06 302 ILE A O 1
ATOM 2431 N N . THR A 1 303 ? 37.320 -32.620 -19.239 1.00 92.00 303 THR A N 1
ATOM 2432 C CA . THR A 1 303 ? 38.081 -33.080 -18.070 1.00 92.00 303 THR A CA 1
ATOM 2433 C C . THR A 1 303 ? 39.576 -32.810 -18.246 1.00 92.00 303 THR A C 1
ATOM 2435 O O . THR A 1 303 ? 40.055 -32.619 -19.363 1.00 92.00 303 THR A O 1
ATOM 2438 N N . ALA A 1 304 ? 40.348 -32.864 -17.153 1.00 88.75 304 ALA A N 1
ATOM 2439 C CA . ALA A 1 304 ? 41.808 -32.695 -17.191 1.00 88.75 304 ALA A CA 1
ATOM 2440 C C . ALA A 1 304 ? 42.536 -33.766 -18.033 1.00 88.75 304 ALA A C 1
ATOM 2442 O O . ALA A 1 304 ? 43.689 -33.577 -18.408 1.00 88.75 304 ALA A O 1
ATOM 2443 N N . THR A 1 305 ? 41.858 -34.874 -18.342 1.00 88.62 305 THR A N 1
ATOM 2444 C CA . THR A 1 305 ? 42.353 -35.983 -19.171 1.00 88.62 305 THR A CA 1
ATOM 2445 C C . THR A 1 305 ? 41.864 -35.922 -20.619 1.00 88.62 305 THR A C 1
ATOM 2447 O O . THR A 1 305 ? 42.228 -36.771 -21.432 1.00 88.62 305 THR A O 1
ATOM 2450 N N . THR A 1 306 ? 41.029 -34.939 -20.969 1.00 89.75 306 THR A N 1
ATOM 2451 C CA . THR A 1 306 ? 40.487 -34.815 -22.325 1.00 89.75 306 THR A CA 1
ATOM 2452 C C . THR A 1 306 ? 41.605 -34.488 -23.318 1.00 89.75 306 THR A C 1
ATOM 2454 O O . THR A 1 306 ? 42.331 -33.508 -23.151 1.00 89.75 306 THR A O 1
ATOM 2457 N N . LYS A 1 307 ? 41.730 -35.296 -24.380 1.00 88.81 307 LYS A N 1
ATOM 2458 C CA . LYS A 1 307 ? 42.707 -35.067 -25.456 1.00 88.81 307 LYS A CA 1
ATOM 2459 C C . LYS A 1 307 ? 42.298 -33.859 -26.301 1.00 88.81 307 LYS A C 1
ATOM 2461 O O . LYS A 1 307 ? 41.206 -33.839 -26.867 1.00 88.81 307 LYS A O 1
ATOM 2466 N N . LEU A 1 308 ? 43.190 -32.878 -26.408 1.00 89.38 308 LEU A N 1
ATOM 2467 C CA . LEU A 1 308 ? 42.980 -31.667 -27.200 1.00 89.38 308 LEU A CA 1
ATOM 2468 C C . LEU A 1 308 ? 43.212 -31.940 -28.689 1.00 89.38 308 LEU A C 1
ATOM 2470 O O . LEU A 1 308 ? 44.195 -32.583 -29.055 1.00 89.38 308 LEU A O 1
ATOM 2474 N N . ARG A 1 309 ? 42.322 -31.441 -29.555 1.00 90.00 309 ARG A N 1
ATOM 2475 C CA . ARG A 1 309 ? 42.475 -31.562 -31.013 1.00 90.00 309 ARG A CA 1
ATOM 2476 C C . ARG A 1 309 ? 43.054 -30.279 -31.592 1.00 90.00 309 ARG A C 1
ATOM 2478 O O . ARG A 1 309 ? 42.559 -29.192 -31.304 1.00 90.00 309 ARG A O 1
ATOM 2485 N N . ILE A 1 310 ? 44.071 -30.401 -32.441 1.00 89.25 310 ILE A N 1
ATOM 2486 C CA . ILE A 1 310 ? 44.648 -29.253 -33.153 1.00 89.25 310 ILE A CA 1
ATOM 2487 C C . ILE A 1 310 ? 43.539 -28.564 -33.961 1.00 89.25 310 ILE A C 1
ATOM 2489 O O . ILE A 1 310 ? 42.778 -29.211 -34.675 1.00 89.25 310 ILE A O 1
ATOM 2493 N N . GLY A 1 311 ? 43.423 -27.245 -33.810 1.00 80.31 311 GLY A N 1
ATOM 2494 C CA . GLY A 1 311 ? 42.389 -26.423 -34.433 1.00 80.31 311 GLY A CA 1
ATOM 2495 C C . GLY A 1 311 ? 41.105 -26.244 -33.615 1.00 80.31 311 GLY A C 1
ATOM 2496 O O . GLY A 1 311 ? 40.285 -25.411 -33.995 1.00 80.31 311 GLY A O 1
ATOM 2497 N N . GLN A 1 312 ? 40.938 -26.957 -32.496 1.00 89.12 312 GLN A N 1
ATOM 2498 C CA . GLN A 1 312 ? 39.804 -26.794 -31.582 1.00 89.12 312 GLN A CA 1
ATOM 2499 C C . GLN A 1 312 ? 39.852 -25.429 -30.886 1.00 89.12 312 GLN A C 1
ATOM 2501 O O . GLN A 1 312 ? 40.899 -25.026 -30.387 1.00 89.12 312 GLN A O 1
ATOM 2506 N N . ASN A 1 313 ? 38.716 -24.737 -30.799 1.00 90.19 313 ASN A N 1
ATOM 2507 C CA . ASN A 1 313 ? 38.603 -23.522 -29.996 1.00 90.19 313 ASN A CA 1
ATOM 2508 C C . ASN A 1 313 ? 38.205 -23.877 -28.562 1.00 90.19 313 ASN A C 1
ATOM 2510 O O . ASN A 1 313 ? 37.210 -24.565 -28.343 1.00 90.19 313 ASN A O 1
ATOM 2514 N N . ILE A 1 314 ? 38.972 -23.382 -27.596 1.00 91.06 314 ILE A N 1
ATOM 2515 C CA . ILE A 1 314 ? 38.715 -23.526 -26.164 1.00 91.06 314 ILE A CA 1
ATOM 2516 C C . ILE A 1 314 ? 38.463 -22.143 -25.579 1.00 91.06 314 ILE A C 1
ATOM 2518 O O . ILE A 1 314 ? 39.208 -21.199 -25.829 1.00 91.06 314 ILE A O 1
ATOM 2522 N N . ARG A 1 315 ? 37.388 -22.018 -24.812 1.00 90.06 315 ARG A N 1
ATOM 2523 C CA . ARG A 1 315 ? 36.999 -20.810 -24.096 1.00 90.06 315 ARG A CA 1
ATOM 2524 C C . ARG A 1 315 ? 37.904 -20.588 -22.884 1.00 90.06 315 ARG A C 1
ATOM 2526 O O . ARG A 1 315 ? 38.027 -21.476 -22.042 1.00 90.06 315 ARG A O 1
ATOM 2533 N N . CYS A 1 316 ? 38.476 -19.394 -22.776 1.00 84.81 316 CYS A N 1
ATOM 2534 C CA . CYS A 1 316 ? 39.433 -19.021 -21.735 1.00 84.81 316 CYS A CA 1
ATOM 2535 C C . CYS A 1 316 ? 38.937 -17.906 -20.793 1.00 84.81 316 CYS A C 1
ATOM 2537 O O . CYS A 1 316 ? 39.595 -17.659 -19.784 1.00 84.81 316 CYS A O 1
ATOM 2539 N N . SER A 1 317 ? 37.799 -17.257 -21.080 1.00 80.12 317 SER A N 1
ATOM 2540 C CA . SER A 1 317 ? 37.133 -16.277 -20.198 1.00 80.12 317 SER A CA 1
ATOM 2541 C C . SER A 1 317 ? 35.608 -16.293 -20.308 1.00 80.12 317 SER A C 1
ATOM 2543 O O . SER A 1 317 ? 35.061 -16.736 -21.345 1.00 80.12 317 SER A O 1
#

Nearest PDB structures (foldseek):
  7qrl-assembly2_B  TM=9.361E-01  e=1.285E-10  Caulobacter vibrioides
  6ue4-assembly1_A  TM=8.975E-01  e=7.135E-11  Vibrio cholerae O1 biovar El Tor str. N16961
  5j1l-assembly2_C  TM=8.417E-01  e=1.016E-10  Helicobacter pylori 26695
  6smk-assembly1_A  TM=9.234E-01  e=1.436E-09  Enterococcus faecalis V583
  8tzl-assembly1_E  TM=6.336E-01  e=2.641E-12  Vibrio cholerae

Solvent-accessible surface area (backbone atoms only — not comparable to full-atom values): 18793 Å² total; per-residue (Å²): 132,89,84,82,91,79,90,77,90,75,89,72,74,86,65,80,72,72,79,67,89,76,87,83,89,84,76,97,72,84,77,91,77,70,77,86,72,55,86,84,36,71,66,55,54,53,51,63,67,40,74,82,45,92,51,64,78,57,54,74,76,79,59,93,68,51,78,68,56,49,54,53,52,54,52,50,51,52,50,51,54,50,54,55,48,41,38,76,47,33,28,52,93,79,41,93,66,97,68,57,67,66,89,61,72,58,89,84,65,87,76,65,63,59,49,79,26,68,39,67,70,52,32,60,38,60,101,38,60,77,75,41,71,49,43,82,43,102,92,46,76,38,62,25,31,31,29,47,43,51,71,67,40,73,29,27,29,40,42,45,15,23,26,48,29,68,52,74,33,71,85,48,43,7,33,28,41,32,36,32,17,58,56,49,42,31,41,38,44,20,12,22,67,47,72,70,60,57,66,73,38,70,46,47,47,59,36,74,42,28,19,19,6,53,29,41,62,53,96,57,47,23,33,38,37,29,36,22,50,84,55,43,65,40,58,49,75,83,48,38,36,76,92,77,55,38,52,78,50,52,62,47,72,50,61,55,74,70,76,69,68,79,69,66,87,68,64,94,58,80,71,39,69,45,66,37,50,90,88,69,44,67,62,61,52,17,61,73,61,75,44,49,53,69,54,39,21,62,66,59,78,48,55,99,81,60,84,84,53,73,69,41,74,42,48,64,96

Radius of gyration: 30.76 Å; Cα contacts (8 Å, |Δi|>4): 522; chains: 1; bounding box: 78×59×85 Å

Secondary structure (DSSP, 8-state):
-------------TTTTSSS-S-------S--------TT-HHHHHHHTTTTSTTHHHHTTT----HHHHHHHHHHHHHHHHHHHHHHSTTTTTSSS---SSS---TT----SEEEEE-TT---S----EEE-SEEETTEEE-SEEEE--TT-EEE-SSSEEEEEEEEETTTTEEEEEEEETTSEEEEEEEESEESS-TT-EE-TT-EEEE----SS-SSSEEEEEEEETTEEE-GGGTEETTTTEESSSEEEEE---------S-------EEE--TT--HHHHHHHTT--HHHHHHHHT--TTPPPPTT-EEE--

Sequence (317 aa):
MQICKKKIYFRMSSIFQKVVIVGSVILFQSLVYIPTIKANDPVVEQVTKLEKDDKVKEFYVDKHLNKKELIVVDSLLMLAELEEEELLFPADNIYSHWQTNGVNPYAQISIPDSFNIDVSTFVMPFEGRVTSHFGPRRKRMHYGTDIKVQTGDTILAAFDGKVRVKSFDRRGYGNYLVLRHNNGLETVYGHLSGFIVDSEEVVKAGQPIGLGGNTGRSTGSHLHFEFRFIGKPINPIEIIDFANFVAHTDNYTFVKKKQEAASNKYTKGQVQYHKIKSGDTLYAVSKRYKISVQQLCKLNKITATTKLRIGQNIRCS

Foldseek 3Di:
DDDDDDDDDDPDDPPVVVPDDDDDDDDDDDDDPPPCPDCPNVLNVVVVVVVVDPCLVVVVPPDPDDPVSVVVSVVVVVVVVVVVVCQLCAPCVQPVDQAQPDLAPLPDGDDDQKDKFFQLQFFQQDLFDWPDFFADDPPDGQLFTWGDDDFFAFTWDGAWHFWSYFDADQAPFGGKTWTGHNRQKIKIKGAFPFFPDDHSDTHHGRDGTTTWHHGHPGDDTTITMWIDHNSHTDTVVQFDPSVVRHGPDRMDMDGDDPPPPPPCPPPVDDFDKDQDAPPDALVNLCVVLVHDSVVQCVQAVHDNPDDDDHRDIGTSD

Mean predicted aligned error: 17.08 Å

pLDDT: mean 77.28, std 25.04, range [23.48, 98.81]